Protein AF-A0A7S4IDK7-F1 (afdb_monomer_lite)

Secondary structure (DSSP, 8-state):
------HHHHHHHTTT-HHHHHHHHHHSPPPP--SSHHHHHHHHHHHHHHHHHTSTTTGGGTTTHHHH-----TT-GGG-----SS-EEEEEETTSTTHHHHHHHHHHHH-TTTEEEEEE-TT---S----S--------------TTEEEEEEESTTTT-TT-HHHHHHHHHHHHHHHHTT-EEEEEEE--GGGT---GGGHHHHS-HHHHHTTTTSSPPEEEPSTTSHHHHHHHHHHHTT-

pLDDT: mean 83.57, std 16.43, range [28.78, 98.06]

Foldseek 3Di:
DPDDDDLVRVLVVCVVPVVVSCCVNVVDDDQDQDPDVLVNQVSVQNVVLRVVCPDPVNVVCPVPSVPPDPDDDPPHLLPDPQEAPAAAEEEEEPLAPCQQVVLVVLCVLHDVVRYHYYYHYLVPPPPDDPDDDDDPDPDPPDPPAPQRYEYEHEDAQPRLDPVCVSSLVSRVSVVVVCVVVVHHYQAAAECPVVRRHDDPVVCVVRHDVVCVVVPVPVDPHQYAYDPPCRSVSSSVSSVVSPD

Organism: NCBI:txid72548

Radius of gyration: 21.84 Å; chains: 1; bounding box: 47×45×69 Å

Sequence (243 aa):
AKGGVSIADSMLECEKRPDVRDYIFTGLQAVTWMRIQEHQLESLRQVALGVLLATPRYASLQSQAMQSLDLRIPGEVRLQRLRLPRPVRLCCSSANPGAARVAEELCDRLGRENVTVTIEDAASIPRGDLGRRRSSVSFFFSQTNTLGHAFLLYLNSTTWDSADPDRCKALAGHVTRARDRGESLLMVHEADLTRGGCEFGIFFQLTPQSLIDGGIYEQLAVTWFEPPHRDISIARTAKKLGA

Structure (mmCIF, N/CA/C/O backbone):
data_AF-A0A7S4IDK7-F1
#
_entry.id   AF-A0A7S4IDK7-F1
#
loop_
_atom_site.group_PDB
_atom_site.id
_atom_site.type_symbol
_atom_site.label_atom_id
_atom_site.label_alt_id
_atom_site.label_comp_id
_atom_site.label_asym_id
_atom_site.label_entity_id
_atom_site.label_seq_id
_atom_site.pdbx_PDB_ins_code
_atom_site.Cartn_x
_atom_site.Cartn_y
_atom_site.Cartn_z
_atom_site.occupancy
_atom_site.B_iso_or_equiv
_atom_site.auth_seq_id
_atom_site.auth_comp_id
_atom_site.auth_asym_id
_atom_site.auth_atom_id
_atom_site.pdbx_PDB_model_num
ATOM 1 N N . ALA A 1 1 ? -23.753 8.697 -1.810 1.00 40.38 1 ALA A N 1
ATOM 2 C CA . ALA A 1 1 ? -23.384 9.499 -0.627 1.00 40.38 1 ALA A CA 1
ATOM 3 C C . ALA A 1 1 ? -21.864 9.529 -0.510 1.00 40.38 1 ALA A C 1
ATOM 5 O O . ALA A 1 1 ? -21.257 8.468 -0.401 1.00 40.38 1 ALA A O 1
ATOM 6 N N . LYS A 1 2 ? -21.235 10.707 -0.608 1.00 46.91 2 LYS A N 1
ATOM 7 C CA . LYS A 1 2 ? -19.812 10.863 -0.278 1.00 46.91 2 LYS A CA 1
ATOM 8 C C . LYS A 1 2 ? -19.711 10.752 1.244 1.00 46.91 2 LYS A C 1
ATOM 10 O O . LYS A 1 2 ? -19.972 11.719 1.938 1.00 46.91 2 LYS A O 1
ATOM 15 N N . GLY A 1 3 ? -19.504 9.545 1.765 1.00 49.62 3 GLY A N 1
ATOM 16 C CA . GLY A 1 3 ? -19.341 9.370 3.210 1.00 49.62 3 GLY A CA 1
ATOM 17 C C . GLY A 1 3 ? -17.989 9.917 3.677 1.00 49.62 3 GLY A C 1
ATOM 18 O O . GLY A 1 3 ? -17.091 10.130 2.856 1.00 49.62 3 GLY A O 1
ATOM 19 N N . GLY A 1 4 ? -17.802 9.992 4.986 1.00 68.06 4 GLY A N 1
ATOM 20 C CA . GLY A 1 4 ? -16.559 10.459 5.590 1.00 68.06 4 GLY A CA 1
ATOM 21 C C . GLY A 1 4 ? -16.557 11.976 5.724 1.00 68.06 4 GLY A C 1
ATOM 22 O O . GLY A 1 4 ? -16.734 12.698 4.749 1.00 68.06 4 GLY A O 1
ATOM 23 N N . VAL A 1 5 ? -16.376 12.421 6.957 1.00 79.06 5 VAL A N 1
ATOM 24 C CA . VAL A 1 5 ? -16.282 13.816 7.371 1.00 79.06 5 VAL A CA 1
ATOM 25 C C . VAL A 1 5 ? -14.916 13.969 8.040 1.00 79.06 5 VAL A C 1
ATOM 27 O O . VAL A 1 5 ? -14.418 13.010 8.641 1.00 79.06 5 VAL A O 1
ATOM 30 N N . SER A 1 6 ? -14.251 15.111 7.871 1.00 83.81 6 SER A N 1
ATOM 31 C CA . SER A 1 6 ? -12.977 15.324 8.561 1.00 83.81 6 SER A CA 1
ATOM 32 C C . SER A 1 6 ? -13.213 15.424 10.073 1.00 83.81 6 SER A C 1
ATOM 34 O O . SER A 1 6 ? -14.328 15.705 10.518 1.00 83.81 6 SER A O 1
ATOM 36 N N . ILE A 1 7 ? -12.176 15.209 10.889 1.00 83.94 7 ILE A N 1
ATOM 37 C CA . ILE A 1 7 ? -12.297 15.421 12.342 1.00 83.94 7 ILE A CA 1
ATOM 38 C C . ILE A 1 7 ? -12.701 16.873 12.618 1.00 83.94 7 ILE A C 1
ATOM 40 O O . ILE A 1 7 ? -13.598 17.107 13.421 1.00 83.94 7 ILE A O 1
ATOM 44 N N . ALA A 1 8 ? -12.102 17.832 11.904 1.00 85.19 8 ALA A N 1
ATOM 45 C CA . ALA A 1 8 ? -12.434 19.247 12.036 1.00 85.19 8 ALA A CA 1
ATOM 46 C C . ALA A 1 8 ? -13.918 19.512 11.741 1.00 85.19 8 ALA A C 1
ATOM 48 O O . ALA A 1 8 ? -14.599 20.116 12.563 1.00 85.19 8 ALA A O 1
ATOM 49 N N . ASP A 1 9 ? -14.439 18.987 10.632 1.00 87.50 9 ASP A N 1
ATOM 50 C CA . ASP A 1 9 ? -15.853 19.129 10.275 1.00 87.50 9 ASP A CA 1
ATOM 51 C C . ASP A 1 9 ? -16.772 18.421 11.290 1.00 87.50 9 ASP A C 1
ATOM 53 O O . ASP A 1 9 ? -17.806 18.963 11.672 1.00 87.50 9 ASP A O 1
ATOM 57 N N . SER A 1 10 ? -16.365 17.256 11.810 1.00 85.69 10 SER A N 1
ATOM 58 C CA . SER A 1 10 ? -17.112 16.531 12.857 1.00 85.69 10 SER A CA 1
ATOM 59 C C . SER A 1 10 ? -17.201 17.343 14.154 1.00 8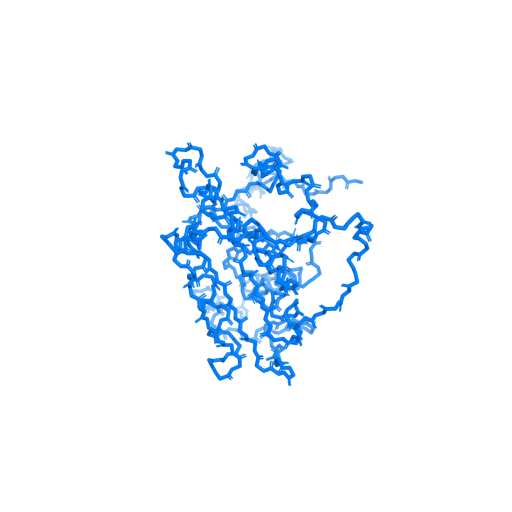5.69 10 SER A C 1
ATOM 61 O O . SER A 1 10 ? -18.214 17.324 14.851 1.00 85.69 10 SER A O 1
ATOM 63 N N . MET A 1 11 ? -16.139 18.082 14.485 1.00 86.50 11 MET A N 1
ATOM 64 C CA . MET A 1 11 ? -16.114 18.971 15.644 1.00 86.50 11 MET A CA 1
ATOM 65 C C . MET A 1 11 ? -17.044 20.181 15.466 1.00 86.50 11 MET A C 1
ATOM 67 O O . MET A 1 11 ? -17.573 20.672 16.468 1.00 86.50 11 MET A O 1
ATOM 71 N N . LEU A 1 12 ? -17.259 20.653 14.229 1.00 86.88 12 LEU A N 1
ATOM 72 C CA . LEU A 1 12 ? -18.203 21.740 13.928 1.00 86.88 12 LEU A CA 1
ATOM 73 C C . LEU A 1 12 ? -19.657 21.301 14.167 1.00 86.88 12 LEU A C 1
ATOM 75 O O . LEU A 1 12 ? -20.454 22.065 14.709 1.00 86.88 12 LEU A O 1
ATOM 79 N N . GLU A 1 13 ? -20.003 20.041 13.885 1.00 85.94 13 GLU A N 1
ATOM 80 C CA . GLU A 1 13 ? -21.344 19.504 14.187 1.00 85.94 13 GLU A CA 1
ATOM 81 C C . GLU A 1 13 ? -21.677 19.545 15.693 1.00 85.94 13 GLU A C 1
ATOM 83 O O . GLU A 1 13 ? -22.846 19.604 16.082 1.00 85.94 13 GLU A O 1
ATOM 88 N N . CYS A 1 14 ? -20.652 19.578 16.551 1.00 83.62 14 CYS A N 1
ATOM 89 C CA . CYS A 1 14 ? -20.780 19.638 18.007 1.00 83.62 14 CYS A CA 1
ATOM 90 C C . CYS A 1 14 ? -20.696 21.065 18.589 1.00 83.62 14 CYS A C 1
ATOM 92 O O . CYS A 1 14 ? -20.643 21.216 19.809 1.00 83.62 14 CYS A O 1
ATOM 94 N N . GLU A 1 15 ? -20.703 22.124 17.770 1.00 81.88 15 GLU A N 1
ATOM 95 C CA . GLU A 1 15 ? -20.525 23.524 18.216 1.00 81.88 15 GLU A CA 1
ATOM 96 C C . GLU A 1 15 ? -21.462 23.961 19.347 1.00 81.88 15 GLU A C 1
ATOM 98 O O . GLU A 1 15 ? -21.070 24.711 20.238 1.00 81.88 15 GLU A O 1
ATOM 103 N N . LYS A 1 16 ? -22.704 23.474 19.344 1.00 86.00 16 LYS A N 1
ATOM 104 C CA . LYS A 1 16 ? -23.720 23.856 20.337 1.00 86.00 16 LYS A CA 1
ATOM 105 C C . LYS A 1 16 ? -23.529 23.177 21.701 1.00 86.00 16 LYS A C 1
ATOM 107 O O . LYS A 1 16 ? -24.296 23.456 22.621 1.00 86.00 16 LYS A O 1
ATOM 112 N N . ARG A 1 17 ? -22.563 22.260 21.826 1.00 86.31 17 ARG A N 1
ATOM 113 C CA . ARG A 1 17 ? -22.289 21.442 23.019 1.00 86.31 17 ARG A CA 1
ATOM 114 C C . ARG A 1 17 ? -20.775 21.277 23.224 1.00 86.31 17 ARG A C 1
ATOM 116 O O . ARG A 1 17 ? -20.241 20.193 22.977 1.00 86.31 17 ARG A O 1
ATOM 123 N N . PRO A 1 18 ? -20.071 22.339 23.662 1.00 82.12 18 PRO A N 1
ATOM 124 C CA . PRO A 1 18 ? -18.619 22.301 23.851 1.00 82.12 18 PRO A CA 1
ATOM 125 C C . PRO A 1 18 ? -18.188 21.242 24.878 1.00 82.12 18 PRO A C 1
ATOM 127 O O . PRO A 1 18 ? -17.172 20.587 24.691 1.00 82.12 18 PRO A O 1
ATOM 130 N N . ASP A 1 19 ? -19.018 20.984 25.893 1.00 83.94 19 ASP A N 1
ATOM 131 C CA . ASP A 1 19 ? -18.825 19.924 26.888 1.00 83.94 19 ASP A CA 1
ATOM 132 C C . ASP A 1 19 ? -18.727 18.523 26.257 1.00 83.94 19 ASP A C 1
ATOM 134 O O . ASP A 1 19 ? -17.863 17.721 26.612 1.00 83.94 19 ASP A O 1
ATOM 138 N N . VAL A 1 20 ? -19.597 18.237 25.285 1.00 82.62 20 VAL A N 1
ATOM 139 C CA . VAL A 1 20 ? -19.625 16.956 24.565 1.00 82.62 20 VAL A CA 1
ATOM 140 C C . VAL A 1 20 ? -18.490 16.885 23.551 1.00 82.62 20 VAL A C 1
ATOM 142 O O . VAL A 1 20 ? -17.846 15.844 23.422 1.00 82.62 20 VAL A O 1
ATOM 145 N N . ARG A 1 21 ? -18.222 17.992 22.849 1.00 85.25 21 ARG A N 1
ATOM 146 C CA . ARG A 1 21 ? -17.122 18.098 21.887 1.00 85.25 21 ARG A CA 1
ATOM 147 C C . ARG A 1 21 ? -15.786 17.772 22.556 1.00 85.25 21 ARG A C 1
ATOM 149 O O . ARG A 1 21 ? -15.067 16.900 22.073 1.00 85.25 21 ARG A O 1
ATOM 156 N N . ASP A 1 22 ? -15.483 18.412 23.678 1.00 82.94 22 ASP A N 1
ATOM 157 C CA . ASP A 1 22 ? -14.208 18.215 24.368 1.00 82.94 22 ASP A CA 1
ATOM 158 C C . ASP A 1 22 ? -14.097 16.788 24.922 1.00 82.94 22 ASP A C 1
ATOM 160 O O . ASP A 1 22 ? -13.052 16.147 24.801 1.00 82.94 22 ASP A O 1
ATOM 164 N N . TYR A 1 23 ? -15.184 16.222 25.446 1.00 81.06 23 TYR A N 1
ATOM 165 C CA . TYR A 1 23 ? -15.179 14.828 25.887 1.00 81.06 23 TYR A CA 1
ATOM 166 C C . TYR A 1 23 ? -14.868 13.846 24.739 1.00 81.06 23 TYR A C 1
ATOM 168 O O . TYR A 1 23 ? -13.995 12.988 24.881 1.00 81.06 23 TYR A O 1
ATOM 176 N N . ILE A 1 24 ? -15.541 13.989 23.591 1.00 79.12 24 ILE A N 1
ATOM 177 C CA . ILE A 1 24 ? -15.411 13.069 22.448 1.00 79.12 24 ILE A CA 1
ATOM 178 C C . ILE A 1 24 ? -14.050 13.205 21.759 1.00 79.12 24 ILE A C 1
ATOM 180 O O . ILE A 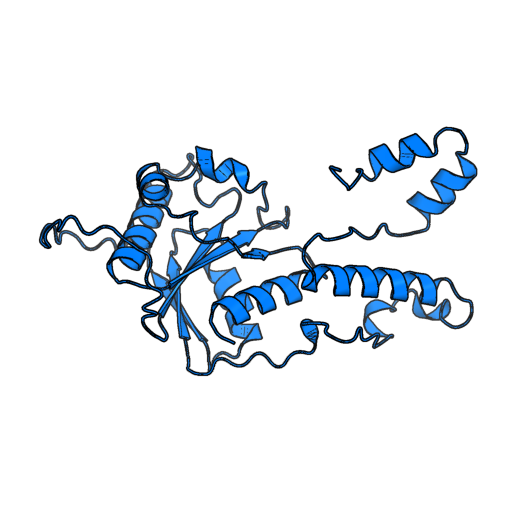1 24 ? -13.421 12.194 21.456 1.00 79.12 24 ILE A O 1
ATOM 184 N N . PHE A 1 25 ? -13.599 14.432 21.489 1.00 82.44 25 PHE A N 1
ATOM 185 C CA . PHE A 1 25 ? -12.453 14.675 20.604 1.00 82.44 25 PHE A CA 1
ATOM 186 C C . PHE A 1 25 ? -11.118 14.868 21.332 1.00 82.44 25 PHE A C 1
ATOM 188 O O . PHE A 1 25 ? -10.077 14.853 20.681 1.00 82.44 25 PHE A O 1
ATOM 195 N N . THR A 1 26 ? -11.124 15.025 22.659 1.00 76.38 26 THR A N 1
ATOM 196 C CA . THR A 1 26 ? -9.889 15.190 23.453 1.00 76.38 26 THR A CA 1
ATOM 197 C C . THR A 1 26 ? -9.570 13.958 24.296 1.00 76.38 26 THR A C 1
ATOM 199 O O . THR A 1 26 ? -8.401 13.674 24.544 1.00 76.38 26 THR A O 1
ATOM 202 N N . GLY A 1 27 ? -10.590 13.208 24.734 1.00 67.69 27 GLY A N 1
ATOM 203 C CA . GLY A 1 27 ? -10.416 12.018 25.575 1.00 67.69 27 GLY A CA 1
ATOM 204 C C . GLY A 1 27 ? -10.252 10.705 24.807 1.00 67.69 27 GLY A C 1
ATOM 205 O O . GLY A 1 27 ? -9.779 9.722 25.378 1.00 67.69 27 GLY A O 1
ATOM 206 N N . LEU A 1 28 ? -10.640 10.668 23.528 1.00 71.81 28 LEU A N 1
ATOM 207 C CA . LEU A 1 28 ? -10.644 9.460 22.706 1.00 71.81 28 LEU A CA 1
ATOM 208 C C . LEU A 1 28 ? -9.865 9.681 21.412 1.00 71.81 28 LEU A C 1
ATOM 210 O O . LEU A 1 28 ? -9.988 10.709 20.750 1.00 71.81 28 LEU A O 1
ATOM 214 N N . GLN A 1 29 ? -9.088 8.674 21.019 1.00 78.19 29 GLN A N 1
ATOM 215 C CA . GLN A 1 29 ? -8.439 8.666 19.716 1.00 78.19 29 GLN A CA 1
ATOM 216 C C . GLN A 1 29 ? -9.475 8.325 18.639 1.00 78.19 29 GLN A C 1
ATOM 218 O O . GLN A 1 29 ? -10.075 7.247 18.658 1.00 78.19 29 GLN A O 1
ATOM 223 N N . ALA A 1 30 ? -9.680 9.238 17.689 1.00 83.31 30 ALA A N 1
ATOM 224 C CA . ALA A 1 30 ? -10.544 8.988 16.544 1.00 83.31 30 ALA A CA 1
ATOM 225 C C . ALA A 1 30 ? -9.976 7.848 15.682 1.00 83.31 30 ALA A C 1
ATOM 227 O O . ALA A 1 30 ? -8.794 7.844 15.335 1.00 83.31 30 ALA A O 1
ATOM 228 N N . VAL A 1 31 ? -10.829 6.890 15.314 1.00 87.25 31 VAL A N 1
ATOM 229 C CA . VAL A 1 31 ? -10.462 5.783 14.424 1.00 87.25 31 VAL A CA 1
ATOM 230 C C . VAL A 1 31 ? -10.937 6.100 13.014 1.00 87.25 31 VAL A C 1
ATOM 232 O O . VAL A 1 31 ? -12.135 6.247 12.766 1.00 87.25 31 VAL A O 1
ATOM 235 N N . THR A 1 32 ? -10.008 6.156 12.064 1.00 86.56 32 THR A N 1
ATOM 236 C CA . THR A 1 32 ? -10.347 6.340 10.651 1.00 86.56 32 THR A CA 1
ATOM 237 C C . THR A 1 32 ? -11.053 5.099 10.106 1.00 86.56 32 THR A C 1
ATOM 239 O O . THR A 1 32 ? -10.525 3.983 10.147 1.00 86.56 32 THR A O 1
ATOM 242 N N . TRP A 1 33 ? -12.257 5.287 9.557 1.00 88.75 33 TRP A N 1
ATOM 243 C CA . TRP A 1 33 ? -12.993 4.213 8.896 1.00 88.75 33 TRP A CA 1
ATOM 244 C C . TRP A 1 33 ? -12.503 4.012 7.460 1.00 88.75 33 TRP A C 1
ATOM 246 O O . TRP A 1 33 ? -12.795 4.804 6.560 1.00 88.75 33 TRP A O 1
ATOM 256 N N . MET A 1 34 ? -11.777 2.920 7.233 1.00 87.38 34 MET A N 1
ATOM 257 C CA . MET A 1 34 ? -11.231 2.593 5.918 1.00 87.38 34 MET A CA 1
ATOM 258 C C . MET A 1 34 ? -12.329 2.075 4.975 1.00 87.38 34 MET A C 1
ATOM 260 O O . MET A 1 34 ? -13.335 1.515 5.401 1.00 87.38 34 MET A O 1
ATOM 264 N N . ARG A 1 35 ? -12.173 2.242 3.657 1.00 86.31 35 ARG A N 1
ATOM 265 C CA . ARG A 1 35 ? -13.165 1.785 2.650 1.00 86.31 35 ARG A CA 1
ATOM 266 C C . ARG A 1 35 ? -12.794 0.500 1.929 1.00 86.31 35 ARG A C 1
ATOM 268 O O . ARG A 1 35 ? -13.283 0.215 0.843 1.00 86.31 35 ARG A O 1
ATOM 275 N N . ILE A 1 36 ? -11.903 -0.260 2.538 1.00 89.00 36 ILE A N 1
ATOM 276 C CA . ILE A 1 36 ? -11.400 -1.515 2.009 1.00 89.00 36 ILE A CA 1
ATOM 277 C C . ILE A 1 36 ? -11.650 -2.543 3.100 1.00 89.00 36 ILE A C 1
ATOM 279 O O . ILE A 1 36 ? -11.214 -2.327 4.231 1.00 89.00 36 ILE A O 1
ATOM 283 N N . GLN A 1 37 ? -12.370 -3.617 2.774 1.00 90.06 37 GLN A N 1
ATOM 284 C CA . GLN A 1 37 ? -12.889 -4.585 3.744 1.00 90.06 37 GLN A CA 1
ATOM 285 C C . GLN A 1 37 ? -11.812 -5.070 4.723 1.00 90.06 37 GLN A C 1
ATOM 287 O O . GLN A 1 37 ? -12.022 -5.069 5.931 1.00 90.06 37 GLN A O 1
ATOM 292 N N . GLU A 1 38 ? -10.627 -5.422 4.231 1.00 91.25 38 GLU A N 1
ATOM 293 C CA . GLU A 1 38 ? -9.547 -5.929 5.079 1.00 91.25 38 GLU A CA 1
ATOM 294 C C . GLU A 1 38 ? -9.016 -4.871 6.051 1.00 91.25 38 GLU A C 1
ATOM 296 O O . GLU A 1 38 ? -8.649 -5.196 7.177 1.00 91.25 38 GLU A O 1
ATOM 301 N N . HIS A 1 39 ? -9.016 -3.600 5.646 1.00 92.44 39 HIS A N 1
ATOM 302 C CA . HIS A 1 39 ? -8.646 -2.492 6.524 1.00 92.44 39 HIS A CA 1
ATOM 303 C C . HIS A 1 39 ? -9.775 -2.130 7.497 1.00 92.44 39 HIS A C 1
ATOM 305 O O . HIS A 1 39 ? -9.486 -1.738 8.623 1.00 92.44 39 HIS A O 1
ATOM 311 N N . GLN A 1 40 ? -11.042 -2.309 7.104 1.00 92.56 40 GLN A N 1
ATOM 312 C CA . GLN A 1 40 ? -12.198 -2.107 7.985 1.00 92.56 40 GLN A CA 1
ATOM 313 C C . GLN A 1 40 ? -12.161 -3.030 9.196 1.00 92.56 40 GLN A C 1
ATOM 315 O O . GLN A 1 40 ? -12.528 -2.599 10.282 1.00 92.56 40 GLN A O 1
ATOM 320 N N . LEU A 1 41 ? -11.683 -4.267 9.041 1.00 92.38 41 LEU A N 1
ATOM 321 C CA . LEU A 1 41 ? -11.532 -5.188 10.171 1.00 92.38 41 LEU A CA 1
ATOM 322 C C . LEU A 1 41 ? -10.552 -4.652 11.223 1.00 92.38 41 LEU A C 1
ATOM 324 O O . LEU A 1 41 ? -10.806 -4.786 12.415 1.00 92.38 41 LEU A O 1
ATOM 328 N N . GLU A 1 42 ? -9.477 -3.980 10.810 1.00 91.19 42 GLU A N 1
ATOM 329 C CA . GLU A 1 42 ? -8.547 -3.337 11.747 1.00 91.19 42 GLU A CA 1
ATOM 330 C C . GLU A 1 42 ? -9.121 -2.047 12.340 1.00 91.19 42 GLU A C 1
ATOM 332 O O . GLU A 1 42 ? -8.896 -1.780 13.518 1.00 91.19 42 GLU A O 1
ATOM 337 N N . SER A 1 43 ? -9.919 -1.281 11.588 1.00 91.19 43 SER A N 1
ATOM 338 C CA . SER A 1 43 ? -10.691 -0.169 12.164 1.00 91.19 43 SER A CA 1
ATOM 339 C C . SER A 1 43 ? -11.678 -0.685 13.225 1.00 91.19 43 SER A C 1
ATOM 341 O O . SER A 1 43 ? -11.748 -0.140 14.322 1.00 91.19 43 SER A O 1
ATOM 343 N N . LEU A 1 44 ? -12.391 -1.784 12.954 1.00 91.69 44 LEU A N 1
ATOM 344 C CA . LEU A 1 44 ? -13.295 -2.434 13.912 1.00 91.69 44 LEU A CA 1
ATOM 345 C C . LEU A 1 44 ? -12.549 -2.958 15.140 1.00 91.69 44 LEU A C 1
ATOM 347 O O . LEU A 1 44 ? -13.034 -2.796 16.258 1.00 91.69 44 LEU A O 1
ATOM 351 N N . ARG A 1 45 ? -11.359 -3.541 14.953 1.00 90.12 45 ARG A N 1
ATOM 352 C CA . ARG A 1 45 ? -10.495 -3.980 16.054 1.00 90.12 45 ARG A CA 1
ATOM 353 C C . ARG A 1 45 ? -10.113 -2.809 16.957 1.00 90.12 45 ARG A C 1
ATOM 355 O O . ARG A 1 45 ? -10.209 -2.935 18.173 1.00 90.12 45 ARG A O 1
ATOM 362 N N . GLN A 1 46 ? -9.723 -1.672 16.379 1.00 88.88 46 GLN A N 1
ATOM 363 C CA . GLN A 1 46 ? -9.397 -0.456 17.133 1.00 88.88 46 GLN A CA 1
ATOM 364 C C . GLN A 1 46 ? -10.609 0.079 17.906 1.00 88.88 46 GLN A C 1
ATOM 366 O O . GLN A 1 46 ? -10.482 0.390 19.087 1.00 88.88 46 GLN A O 1
ATOM 371 N N . VAL A 1 47 ? -11.792 0.116 17.282 1.00 89.69 47 VAL A N 1
ATOM 372 C CA . VAL A 1 47 ? -13.041 0.528 17.950 1.00 89.69 47 VAL A CA 1
ATOM 373 C C . VAL A 1 47 ? -13.372 -0.405 19.117 1.00 89.69 47 VAL A C 1
ATOM 375 O O . VAL A 1 47 ? -13.604 0.061 20.229 1.00 89.69 47 VAL A O 1
ATOM 378 N N . ALA A 1 48 ? -13.353 -1.720 18.895 1.00 90.81 48 ALA A N 1
ATOM 379 C CA . ALA A 1 48 ? -13.635 -2.707 19.933 1.00 90.81 48 ALA A CA 1
ATOM 380 C C . ALA A 1 48 ? -12.621 -2.634 21.085 1.00 90.81 48 ALA A C 1
ATOM 382 O O . ALA A 1 48 ? -13.012 -2.694 22.250 1.00 90.81 48 ALA A O 1
ATOM 383 N N . LEU A 1 49 ? -11.335 -2.441 20.776 1.00 89.06 49 LEU A N 1
ATOM 384 C CA . LEU A 1 49 ? -10.300 -2.217 21.782 1.00 89.06 49 LEU A CA 1
ATOM 385 C C . LEU A 1 49 ? -10.588 -0.950 22.598 1.00 89.06 49 LEU A C 1
ATOM 387 O O . LEU A 1 49 ? -10.568 -1.012 23.823 1.00 89.06 49 LEU A O 1
ATOM 391 N N . GLY A 1 50 ? -10.921 0.166 21.945 1.00 86.69 50 GLY A N 1
ATOM 392 C CA . GLY A 1 50 ? -11.286 1.414 22.620 1.00 86.69 50 GLY A CA 1
ATOM 393 C C . GLY A 1 50 ? -12.475 1.250 23.570 1.00 86.69 50 GLY A C 1
ATOM 394 O O . GLY A 1 50 ? -12.410 1.688 24.717 1.00 86.69 50 GLY A O 1
ATOM 395 N N . VAL A 1 51 ? -13.525 0.540 23.137 1.00 89.12 51 VAL A N 1
ATOM 396 C CA . VAL A 1 51 ? -14.692 0.229 23.981 1.00 89.12 51 VAL A CA 1
ATOM 397 C C . VAL A 1 51 ? -14.291 -0.609 25.191 1.00 89.12 51 VAL A C 1
ATOM 399 O O . VAL A 1 51 ? -14.701 -0.293 26.304 1.00 89.12 51 VAL A O 1
ATOM 402 N N . LEU A 1 52 ? -13.478 -1.655 25.004 1.00 89.06 52 LEU A N 1
ATOM 403 C CA . LEU A 1 52 ? -13.030 -2.505 26.109 1.00 89.06 52 LEU A CA 1
ATOM 404 C C . LEU A 1 52 ? -12.244 -1.700 27.144 1.00 89.06 52 LEU A C 1
ATOM 406 O O . LEU A 1 52 ? -12.543 -1.806 28.333 1.00 89.06 52 LEU A O 1
ATOM 410 N N . LEU A 1 53 ? -11.299 -0.865 26.705 1.00 86.81 53 LEU A N 1
ATOM 411 C CA . LEU A 1 53 ? -10.472 -0.037 27.589 1.00 86.81 53 LEU A CA 1
ATOM 412 C C . LEU A 1 53 ? -11.268 1.025 28.346 1.00 86.81 53 LEU A C 1
ATOM 414 O O . LEU A 1 53 ? -10.894 1.375 29.459 1.00 86.81 53 LEU A O 1
ATOM 418 N N . ALA A 1 54 ? -12.389 1.485 27.790 1.00 85.12 54 ALA A N 1
ATOM 419 C CA . ALA A 1 54 ? -13.306 2.375 28.493 1.00 85.12 54 ALA A CA 1
ATOM 420 C C . ALA A 1 54 ? -14.093 1.669 29.619 1.00 85.12 54 ALA A C 1
ATOM 422 O O . ALA A 1 54 ? -14.736 2.337 30.429 1.00 85.12 54 ALA A O 1
ATOM 423 N N . THR A 1 55 ? -14.067 0.331 29.701 1.00 88.12 55 THR A N 1
ATOM 424 C CA . THR A 1 55 ? -14.738 -0.406 30.782 1.00 88.12 55 THR A CA 1
ATOM 425 C C . THR A 1 55 ? -13.834 -0.581 32.012 1.00 88.12 55 THR A C 1
ATOM 427 O O . THR A 1 55 ? -12.632 -0.828 31.865 1.00 88.12 55 THR A O 1
ATOM 430 N N . PRO A 1 56 ? -14.391 -0.581 33.243 1.00 90.19 56 PRO A N 1
ATOM 431 C CA . PRO A 1 56 ? -13.602 -0.723 34.473 1.00 90.19 56 PRO A CA 1
ATOM 432 C C . PRO A 1 56 ? -12.717 -1.975 34.521 1.00 90.19 56 PRO A C 1
ATOM 434 O O . PRO A 1 56 ? -11.664 -1.969 35.151 1.00 90.19 56 PRO A O 1
ATOM 437 N N . ARG A 1 57 ? -13.128 -3.052 33.837 1.00 89.31 57 ARG A N 1
ATOM 438 C CA . ARG A 1 57 ? -12.402 -4.328 33.811 1.00 89.31 57 ARG A CA 1
ATOM 439 C C . ARG A 1 57 ? -11.057 -4.241 33.086 1.00 89.31 57 ARG A C 1
ATOM 441 O O . ARG A 1 57 ? -10.151 -4.989 33.439 1.00 89.31 57 ARG A O 1
ATOM 448 N N . TYR A 1 58 ? -10.934 -3.374 32.082 1.00 86.50 58 TYR A N 1
ATOM 449 C CA . TYR A 1 58 ? -9.733 -3.274 31.244 1.00 86.50 58 TYR A CA 1
ATOM 450 C C . TYR A 1 58 ? -9.063 -1.895 31.306 1.00 86.50 58 TYR A C 1
ATOM 452 O O . TYR A 1 58 ? -8.030 -1.706 30.671 1.00 86.50 58 TYR A O 1
ATOM 460 N N . ALA A 1 59 ? -9.591 -0.956 32.098 1.00 84.00 59 ALA A N 1
ATOM 461 C CA . ALA A 1 59 ? -9.036 0.391 32.254 1.00 84.00 59 ALA A CA 1
ATOM 462 C C . ALA A 1 59 ? -7.552 0.392 32.675 1.00 84.00 59 ALA A C 1
ATOM 464 O O . ALA A 1 59 ? -6.768 1.217 32.213 1.00 84.00 59 ALA A O 1
ATOM 465 N N . SER A 1 60 ? -7.125 -0.581 33.490 1.00 84.81 60 SER A N 1
ATOM 466 C CA . SER A 1 60 ? -5.720 -0.722 33.903 1.00 84.81 60 SER A CA 1
ATOM 467 C C . SER A 1 60 ? -4.765 -1.081 32.759 1.00 84.81 60 SER A C 1
ATOM 469 O O . SER A 1 60 ? -3.557 -0.912 32.899 1.00 84.81 60 SER A O 1
ATOM 471 N N . LEU A 1 61 ? -5.280 -1.562 31.623 1.00 83.56 61 LEU A N 1
ATOM 472 C CA . LEU A 1 61 ? -4.475 -1.955 30.468 1.00 83.56 61 LEU A CA 1
ATOM 473 C C . LEU A 1 61 ? -4.236 -0.808 29.487 1.00 83.56 61 LEU A C 1
ATOM 475 O O . LEU A 1 61 ? -3.502 -1.004 28.524 1.00 83.56 61 LEU A O 1
ATOM 479 N N . GLN A 1 62 ? -4.815 0.376 29.701 1.00 76.06 62 GLN A N 1
ATOM 480 C CA . GLN A 1 62 ? -4.825 1.461 28.716 1.00 76.06 62 GLN A CA 1
ATOM 481 C C . GLN A 1 62 ? -3.422 1.879 28.247 1.00 76.06 62 GLN A C 1
ATOM 483 O O . GLN A 1 62 ? -3.223 2.115 27.058 1.00 76.06 62 GLN A O 1
ATOM 488 N N . SER A 1 63 ? -2.423 1.860 29.135 1.00 70.12 63 SER A N 1
ATOM 489 C CA . SER A 1 63 ? -1.028 2.195 28.807 1.00 70.12 63 SER A CA 1
ATOM 490 C C . SER A 1 63 ? -0.302 1.148 27.946 1.00 70.12 63 SER A C 1
ATOM 492 O O . SER A 1 63 ? 0.744 1.456 27.385 1.00 70.12 63 SER A O 1
ATOM 494 N N . GLN A 1 64 ? -0.813 -0.086 27.844 1.00 67.31 64 GLN A N 1
ATOM 495 C CA . GLN A 1 64 ? -0.168 -1.206 27.130 1.00 67.31 64 GLN A CA 1
ATOM 496 C C . GLN A 1 64 ? -1.139 -1.977 26.219 1.00 67.31 64 GLN A C 1
ATOM 498 O O . GLN A 1 64 ? -0.804 -3.039 25.701 1.00 67.31 64 GLN A O 1
ATOM 503 N N . ALA A 1 65 ? -2.346 -1.455 26.005 1.00 64.31 65 ALA A N 1
ATOM 504 C CA . ALA A 1 65 ? -3.496 -2.200 25.502 1.00 64.31 65 ALA A CA 1
ATOM 505 C C . ALA A 1 65 ? -3.287 -2.885 24.148 1.00 64.31 65 ALA A C 1
ATOM 507 O O . ALA A 1 65 ? -3.726 -4.015 23.950 1.00 64.31 65 ALA A O 1
ATOM 508 N N . MET A 1 66 ? -2.597 -2.217 23.216 1.00 60.00 66 MET A N 1
ATOM 509 C CA . MET A 1 66 ? -2.301 -2.786 21.895 1.00 60.00 66 MET A CA 1
ATOM 510 C C . MET A 1 66 ? -1.359 -3.996 21.951 1.00 60.00 66 MET A C 1
ATOM 512 O O . MET A 1 66 ? -1.313 -4.757 20.988 1.00 60.00 66 MET A O 1
ATOM 516 N N . GLN A 1 67 ? -0.615 -4.159 23.045 1.00 63.91 67 GLN A N 1
ATOM 517 C CA . GLN A 1 67 ? 0.339 -5.248 23.265 1.00 63.91 67 GLN A CA 1
ATOM 518 C C . GLN A 1 67 ? -0.191 -6.273 24.278 1.00 63.91 67 GLN A C 1
ATOM 520 O O . GLN A 1 67 ? 0.159 -7.446 24.195 1.00 63.91 67 GLN A O 1
ATOM 525 N N . SER A 1 68 ? -1.033 -5.845 25.224 1.00 63.19 68 SER A N 1
ATOM 526 C CA . SER A 1 68 ? -1.520 -6.678 26.328 1.00 63.19 68 SER A CA 1
ATOM 527 C C . SER A 1 68 ? -2.816 -7.428 26.020 1.00 63.19 68 SER A C 1
ATOM 529 O O . SER A 1 68 ? -3.074 -8.457 26.645 1.00 63.19 68 SER A O 1
ATOM 531 N N . LEU A 1 69 ? -3.625 -6.959 25.061 1.00 80.25 69 LEU A N 1
ATOM 532 C CA . LEU A 1 69 ? -4.880 -7.608 24.682 1.00 80.25 69 LEU A CA 1
ATOM 533 C C . LEU A 1 69 ? -4.783 -8.246 23.285 1.00 80.25 69 LEU A C 1
ATOM 535 O O . LEU A 1 69 ? -4.781 -7.550 22.269 1.00 80.25 69 LEU A O 1
ATOM 539 N N . ASP A 1 70 ? -4.768 -9.582 23.231 1.00 80.44 70 ASP A N 1
ATOM 540 C CA . ASP A 1 70 ? -4.854 -10.373 21.988 1.00 80.44 70 ASP A CA 1
ATOM 541 C C . ASP A 1 70 ? -6.298 -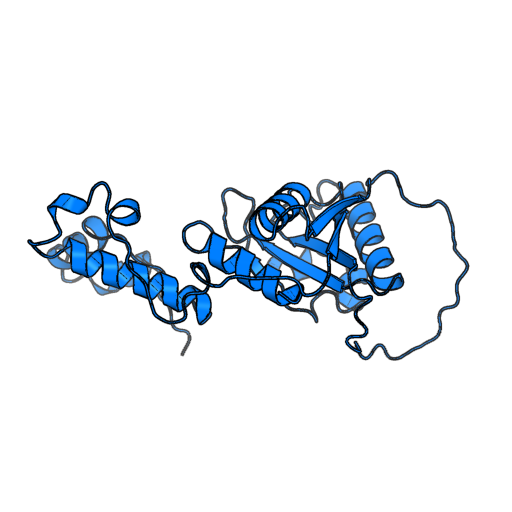10.374 21.4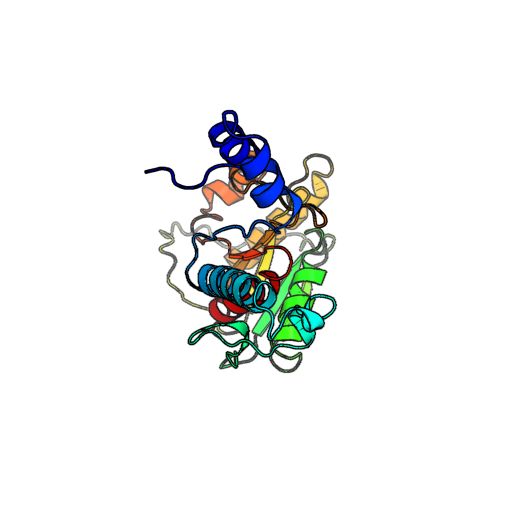49 1.00 80.44 70 ASP A C 1
ATOM 543 O O . ASP A 1 70 ? -7.018 -11.373 21.494 1.00 80.44 70 ASP A O 1
ATOM 547 N N . LEU A 1 71 ? -6.761 -9.201 21.009 1.00 86.00 71 LEU A N 1
ATOM 548 C CA . LEU A 1 71 ? -8.073 -9.034 20.393 1.00 86.00 71 LEU A CA 1
ATOM 549 C C . LEU A 1 71 ? -8.019 -9.477 18.932 1.00 86.00 71 LEU A C 1
ATOM 551 O O . LEU A 1 71 ? -7.340 -8.849 18.120 1.00 86.00 71 LEU A O 1
ATOM 555 N N . ARG A 1 72 ? -8.797 -10.511 18.607 1.00 85.75 72 ARG A N 1
ATOM 556 C CA . ARG A 1 72 ? -8.871 -11.092 17.264 1.00 85.75 72 ARG A CA 1
ATOM 557 C C . ARG A 1 72 ? -10.220 -10.821 16.634 1.00 85.75 72 ARG A C 1
ATOM 559 O O . ARG A 1 72 ? -11.254 -11.142 17.222 1.00 85.75 72 ARG A O 1
ATOM 566 N N . ILE A 1 73 ? -10.206 -10.293 15.418 1.00 86.31 73 ILE A N 1
ATOM 567 C CA . ILE A 1 73 ? -11.409 -10.159 14.602 1.00 86.31 73 ILE A CA 1
ATOM 568 C C . ILE A 1 73 ? -11.436 -11.306 13.584 1.00 86.31 73 ILE A C 1
ATOM 570 O O . ILE A 1 73 ? -10.492 -11.456 12.803 1.00 86.31 73 ILE A O 1
ATOM 574 N N . PRO A 1 74 ? -12.494 -12.139 13.554 1.00 85.62 74 PRO A N 1
ATOM 575 C CA . PRO A 1 74 ? -12.625 -13.183 12.545 1.00 85.62 74 PRO A CA 1
ATOM 576 C C . PRO A 1 74 ? -12.446 -12.632 11.125 1.00 85.62 74 PRO A C 1
ATOM 578 O O . PRO A 1 74 ? -13.083 -11.655 10.736 1.00 85.62 74 PRO A O 1
ATOM 581 N N . GLY A 1 75 ? -11.567 -13.271 10.351 1.00 82.25 75 GLY A N 1
ATOM 582 C CA . GLY A 1 75 ? -11.252 -12.866 8.979 1.00 82.25 75 GLY A CA 1
ATOM 583 C C . GLY A 1 75 ? -10.125 -11.837 8.842 1.00 82.25 75 GLY A C 1
ATOM 584 O O . GLY A 1 75 ? -9.765 -11.507 7.711 1.00 82.25 75 GLY A O 1
ATOM 585 N N . GLU A 1 76 ? -9.528 -11.356 9.939 1.00 84.75 76 GLU A N 1
ATOM 586 C CA . GLU A 1 76 ? -8.417 -10.405 9.862 1.00 84.75 76 GLU A CA 1
ATOM 587 C C . GLU A 1 76 ? -7.202 -10.987 9.125 1.00 84.75 76 GLU A C 1
ATOM 589 O O . GLU A 1 76 ? -6.775 -12.125 9.335 1.00 84.75 76 GLU A O 1
ATOM 594 N N . VAL A 1 77 ? -6.622 -10.183 8.233 1.00 82.38 77 VAL A N 1
ATOM 595 C CA . VAL A 1 77 ? -5.535 -10.642 7.358 1.00 82.38 77 VAL A CA 1
ATOM 596 C C . VAL A 1 77 ? -4.217 -10.805 8.119 1.00 82.38 77 VAL A C 1
ATOM 598 O O . VAL A 1 77 ? -3.369 -11.599 7.719 1.00 82.38 77 VAL A O 1
ATOM 601 N N . ARG A 1 78 ? -4.049 -10.112 9.251 1.00 74.62 78 ARG A N 1
ATOM 602 C CA . ARG A 1 78 ? -2.831 -10.177 10.076 1.00 74.62 78 ARG A CA 1
ATOM 603 C C . ARG A 1 78 ? -2.500 -11.602 10.529 1.00 74.62 78 ARG A C 1
ATOM 605 O O . ARG A 1 78 ? -1.330 -11.973 10.519 1.00 74.62 78 ARG A O 1
ATOM 612 N N . LEU A 1 79 ? -3.518 -12.410 10.838 1.00 74.31 79 LEU A N 1
ATOM 613 C CA . LEU A 1 79 ? -3.359 -13.806 11.263 1.00 74.31 79 LEU A CA 1
ATOM 614 C C . LEU A 1 79 ? -3.280 -14.806 10.100 1.00 74.31 79 LEU A C 1
ATOM 616 O O . LEU A 1 79 ? -3.031 -15.993 10.325 1.00 74.31 79 LEU A O 1
ATOM 620 N N . GLN A 1 80 ? -3.487 -14.364 8.856 1.00 81.56 80 GLN A N 1
ATOM 621 C CA . GLN A 1 80 ? -3.414 -15.253 7.701 1.00 81.56 80 GLN A CA 1
ATOM 622 C C . GLN A 1 80 ? -1.960 -15.664 7.443 1.00 81.56 80 GLN A C 1
ATOM 624 O O . GLN A 1 80 ? -1.041 -14.840 7.380 1.00 81.56 80 GLN A O 1
ATOM 629 N N . ARG A 1 81 ? -1.753 -16.973 7.267 1.00 81.38 81 ARG A N 1
ATOM 630 C CA . ARG A 1 81 ? -0.486 -17.525 6.781 1.00 81.38 81 ARG A CA 1
ATOM 631 C C . ARG A 1 81 ? -0.435 -17.359 5.268 1.00 81.38 81 ARG A C 1
ATOM 633 O O . ARG A 1 81 ? -0.929 -18.212 4.542 1.00 81.38 81 ARG A O 1
ATOM 640 N N . LEU A 1 82 ? 0.144 -16.251 4.825 1.00 85.06 82 LEU A N 1
ATOM 641 C CA . LEU A 1 82 ? 0.391 -15.966 3.413 1.00 85.06 82 LEU A CA 1
ATOM 642 C C . LEU A 1 82 ? 1.554 -16.833 2.939 1.00 85.06 82 LEU A C 1
ATOM 644 O O . LEU A 1 82 ? 2.611 -16.835 3.577 1.00 85.06 82 LEU A O 1
ATOM 648 N N . ARG A 1 83 ? 1.355 -17.595 1.865 1.00 85.31 83 ARG A N 1
ATOM 649 C CA . ARG A 1 83 ? 2.388 -18.477 1.318 1.00 85.31 83 ARG A CA 1
ATOM 650 C C . ARG A 1 83 ? 2.356 -18.414 -0.189 1.00 85.31 83 ARG A C 1
ATOM 652 O O . ARG A 1 83 ? 1.371 -18.796 -0.808 1.00 85.31 83 ARG A O 1
ATOM 659 N N . LEU A 1 84 ? 3.476 -18.009 -0.769 1.00 86.00 84 LEU A N 1
ATOM 660 C CA . LEU A 1 84 ? 3.631 -18.075 -2.209 1.00 86.00 84 LEU A CA 1
ATOM 661 C C . LEU A 1 84 ? 3.720 -19.549 -2.642 1.00 86.00 84 LEU A C 1
ATOM 663 O O . LEU A 1 84 ? 4.494 -20.311 -2.059 1.00 86.00 84 LEU A O 1
ATOM 667 N N . PRO A 1 85 ? 2.968 -19.973 -3.672 1.00 85.38 85 PRO A N 1
ATOM 668 C CA . PRO A 1 85 ? 3.026 -21.344 -4.174 1.00 85.38 85 PRO A CA 1
ATOM 669 C C . PRO A 1 85 ? 4.377 -21.666 -4.827 1.00 85.38 85 PRO A C 1
ATOM 671 O O . PRO A 1 85 ? 4.732 -22.835 -4.969 1.00 85.38 85 PRO A O 1
ATOM 674 N N . ARG A 1 86 ? 5.116 -20.637 -5.258 1.00 86.69 86 ARG A N 1
ATOM 675 C CA . ARG A 1 86 ? 6.470 -20.712 -5.815 1.00 86.69 86 ARG A CA 1
ATOM 676 C C . ARG A 1 86 ? 7.263 -19.469 -5.406 1.00 86.69 86 ARG A C 1
ATOM 678 O O . ARG A 1 86 ? 6.645 -18.414 -5.269 1.00 86.69 86 ARG A O 1
ATOM 685 N N . PRO A 1 87 ? 8.597 -19.555 -5.273 1.00 89.06 87 PRO A N 1
ATOM 686 C CA . PRO A 1 87 ? 9.419 -18.379 -5.032 1.00 89.06 87 PRO A CA 1
ATOM 687 C C . PRO A 1 87 ? 9.254 -17.311 -6.123 1.00 89.06 87 PRO A C 1
ATOM 689 O O . PRO A 1 87 ? 9.107 -17.638 -7.304 1.00 89.06 87 PRO A O 1
ATOM 692 N N . VAL A 1 88 ? 9.296 -16.039 -5.728 1.00 90.94 88 VAL A N 1
ATOM 693 C CA . VAL A 1 88 ? 9.166 -14.875 -6.614 1.00 90.94 88 VAL A CA 1
ATOM 694 C C . VAL A 1 88 ? 10.446 -14.043 -6.568 1.00 90.94 88 VAL A C 1
ATOM 696 O O . VAL A 1 88 ? 10.935 -13.667 -5.505 1.00 90.94 88 VAL A O 1
ATOM 699 N N . ARG A 1 89 ? 10.978 -13.700 -7.737 1.00 92.12 89 ARG A N 1
ATOM 700 C CA . ARG A 1 89 ? 11.984 -12.661 -7.920 1.00 92.12 89 ARG A CA 1
ATOM 701 C C . ARG A 1 89 ? 11.284 -11.312 -8.041 1.00 92.12 89 ARG A C 1
ATOM 703 O O . ARG A 1 89 ? 10.546 -11.074 -8.997 1.00 92.12 89 ARG A O 1
ATOM 710 N N . LEU A 1 90 ? 11.537 -10.441 -7.075 1.00 93.81 90 LEU A N 1
ATOM 711 C CA . LEU A 1 90 ? 11.027 -9.081 -7.036 1.00 93.81 90 LEU A CA 1
ATOM 712 C C . LEU A 1 90 ? 12.139 -8.120 -7.455 1.00 93.81 90 LEU A C 1
ATOM 714 O O . LEU A 1 90 ? 13.110 -7.936 -6.723 1.00 93.81 90 LEU A O 1
ATOM 718 N N . CYS A 1 91 ? 12.018 -7.506 -8.627 1.00 94.69 91 CYS A N 1
ATOM 719 C CA . CYS A 1 91 ? 12.946 -6.475 -9.072 1.00 94.69 91 CYS A CA 1
ATOM 720 C C . CYS A 1 91 ? 12.415 -5.075 -8.750 1.00 94.69 91 CYS A C 1
ATOM 722 O O . CYS A 1 91 ? 11.219 -4.820 -8.825 1.00 94.69 91 CYS A O 1
ATOM 724 N N . CYS A 1 92 ? 13.291 -4.149 -8.380 1.00 95.94 92 CYS A N 1
ATOM 725 C CA . CYS A 1 92 ? 12.964 -2.729 -8.260 1.00 95.94 92 CYS A CA 1
ATOM 726 C C . CYS A 1 92 ? 14.098 -1.886 -8.848 1.00 95.94 92 CYS A C 1
ATOM 728 O O . CYS A 1 92 ? 15.194 -2.384 -9.076 1.00 95.94 92 CYS A O 1
ATOM 730 N N . SER A 1 93 ? 13.845 -0.615 -9.145 1.00 96.31 93 SER A N 1
ATOM 731 C CA . SER A 1 93 ? 14.863 0.284 -9.702 1.00 96.31 93 SER A CA 1
ATOM 732 C C . SER A 1 93 ? 15.549 1.090 -8.599 1.00 96.31 93 SER A C 1
ATOM 734 O O . SER A 1 93 ? 14.862 1.612 -7.720 1.00 96.31 93 SER A O 1
ATOM 736 N N . SER A 1 94 ? 16.872 1.275 -8.677 1.00 95.56 94 SER A N 1
ATOM 737 C CA . SER A 1 94 ? 17.582 2.236 -7.816 1.00 95.56 94 SER A CA 1
ATOM 738 C C . SER A 1 94 ? 17.169 3.686 -8.098 1.00 95.56 94 SER A C 1
ATOM 740 O O . SER A 1 94 ? 17.286 4.537 -7.221 1.00 95.56 94 SER A O 1
ATOM 742 N N . ALA A 1 95 ? 16.598 3.955 -9.280 1.00 95.94 95 ALA A N 1
ATOM 743 C CA . ALA A 1 95 ? 15.992 5.236 -9.637 1.00 95.94 95 ALA A CA 1
ATOM 744 C C . ALA A 1 95 ? 14.595 5.449 -9.022 1.00 95.94 95 ALA A C 1
ATOM 746 O O . ALA A 1 95 ? 14.000 6.498 -9.245 1.00 95.94 95 ALA A O 1
ATOM 747 N N . ASN A 1 96 ? 14.051 4.481 -8.271 1.00 97.06 96 ASN A N 1
ATOM 748 C CA . ASN A 1 96 ? 12.783 4.620 -7.558 1.00 97.06 96 ASN A CA 1
ATOM 749 C C . ASN A 1 96 ? 13.019 4.808 -6.044 1.00 97.06 96 ASN A C 1
ATOM 751 O O . ASN A 1 96 ? 13.230 3.815 -5.330 1.00 97.06 96 ASN A O 1
ATOM 755 N N . PRO A 1 97 ? 12.976 6.051 -5.525 1.00 96.00 97 PRO A N 1
ATOM 756 C CA . PRO A 1 97 ? 13.287 6.331 -4.128 1.00 96.00 97 PRO A CA 1
ATOM 757 C C . PRO A 1 97 ? 12.396 5.545 -3.162 1.00 96.00 97 PRO A C 1
ATOM 759 O O . PRO A 1 97 ? 11.172 5.637 -3.196 1.00 96.00 97 PRO A O 1
ATOM 762 N N . GLY A 1 98 ? 13.015 4.770 -2.270 1.00 95.94 98 GLY A N 1
ATOM 763 C CA . GLY A 1 98 ? 12.318 3.989 -1.244 1.00 95.94 98 GLY A CA 1
ATOM 764 C C . GLY A 1 98 ? 11.763 2.634 -1.701 1.00 95.94 98 GLY A C 1
ATOM 765 O O . GLY A 1 98 ? 11.329 1.861 -0.845 1.00 95.94 98 GLY A O 1
ATOM 766 N N . ALA A 1 99 ? 11.833 2.291 -2.994 1.00 97.00 99 ALA A N 1
ATOM 767 C CA . ALA A 1 99 ? 11.336 1.009 -3.500 1.00 97.00 99 ALA A CA 1
ATOM 768 C C . ALA A 1 99 ? 12.087 -0.196 -2.915 1.00 97.00 99 ALA A C 1
ATOM 770 O O . ALA A 1 99 ? 11.464 -1.196 -2.577 1.00 97.00 99 ALA A O 1
ATOM 771 N N . ALA A 1 100 ? 13.407 -0.091 -2.730 1.00 95.94 100 ALA A N 1
ATOM 772 C CA . ALA A 1 100 ? 14.205 -1.149 -2.106 1.00 95.94 100 ALA A CA 1
ATOM 773 C C . ALA A 1 100 ? 13.731 -1.462 -0.675 1.00 95.94 100 ALA A C 1
ATOM 775 O O . ALA A 1 100 ? 13.526 -2.620 -0.334 1.00 95.94 100 ALA A O 1
ATOM 776 N N . ARG A 1 101 ? 13.452 -0.430 0.135 1.00 96.19 101 ARG A N 1
ATOM 777 C CA . ARG A 1 101 ? 12.914 -0.596 1.497 1.00 96.19 101 ARG A CA 1
ATOM 778 C C . ARG A 1 101 ? 11.550 -1.293 1.490 1.00 96.19 101 ARG A C 1
ATOM 780 O O . ARG A 1 101 ? 11.303 -2.166 2.308 1.00 96.19 101 ARG A O 1
ATOM 787 N N . VAL A 1 102 ? 10.675 -0.919 0.557 1.00 96.88 102 VAL A N 1
ATOM 788 C CA . VAL A 1 102 ? 9.346 -1.535 0.383 1.00 96.88 102 VAL A CA 1
ATOM 789 C C . VAL A 1 102 ? 9.455 -2.996 -0.060 1.00 96.88 102 VAL A C 1
ATOM 791 O O . VAL A 1 102 ? 8.704 -3.840 0.425 1.00 96.88 102 VAL A O 1
ATOM 794 N N . ALA A 1 103 ? 10.404 -3.306 -0.947 1.00 95.75 103 ALA A N 1
ATOM 795 C CA . ALA A 1 103 ? 10.697 -4.674 -1.360 1.00 95.75 103 ALA A CA 1
ATOM 796 C C . ALA A 1 103 ? 11.189 -5.527 -0.180 1.00 95.75 103 ALA A C 1
ATOM 798 O O . ALA A 1 103 ? 10.716 -6.649 -0.014 1.00 95.75 103 ALA A O 1
ATOM 799 N N . GLU A 1 104 ? 12.080 -4.988 0.656 1.00 95.00 104 GLU A N 1
ATOM 800 C CA . GLU A 1 104 ? 12.566 -5.660 1.868 1.00 95.00 104 GLU A CA 1
ATOM 801 C C . GLU A 1 104 ? 11.452 -5.867 2.903 1.00 95.00 104 GLU A C 1
ATOM 803 O O . GLU A 1 104 ? 11.298 -6.980 3.389 1.00 95.00 104 GLU A O 1
ATOM 808 N N . GLU A 1 105 ? 10.597 -4.867 3.166 1.00 94.88 105 GLU A N 1
ATOM 809 C CA . GLU A 1 105 ? 9.430 -5.025 4.060 1.00 94.88 105 GLU A CA 1
ATOM 810 C C . GLU A 1 105 ? 8.515 -6.180 3.612 1.00 94.88 105 GLU A C 1
ATOM 812 O O . GLU A 1 105 ? 8.012 -6.956 4.429 1.00 94.88 105 GLU A O 1
ATOM 817 N N . LEU A 1 106 ? 8.301 -6.316 2.301 1.00 93.19 106 LEU A N 1
ATOM 818 C CA . LEU A 1 106 ? 7.511 -7.406 1.734 1.00 93.19 106 LEU A CA 1
ATOM 819 C C . LEU A 1 106 ? 8.241 -8.755 1.817 1.00 93.19 106 LEU A C 1
ATOM 821 O O . LEU A 1 106 ? 7.611 -9.774 2.106 1.00 93.19 106 LEU A O 1
ATOM 825 N N . CYS A 1 107 ? 9.555 -8.757 1.587 1.00 92.44 107 CYS A N 1
ATOM 826 C CA . CYS A 1 107 ? 10.423 -9.926 1.692 1.00 92.44 107 CYS A CA 1
ATOM 827 C C . CYS A 1 107 ? 10.454 -10.476 3.125 1.00 92.44 107 CYS A C 1
ATOM 829 O O . CYS A 1 107 ? 10.199 -11.661 3.336 1.00 92.44 107 CYS A O 1
ATOM 831 N N . ASP A 1 108 ? 10.651 -9.610 4.121 1.00 91.50 108 ASP A N 1
ATOM 832 C CA . ASP A 1 108 ?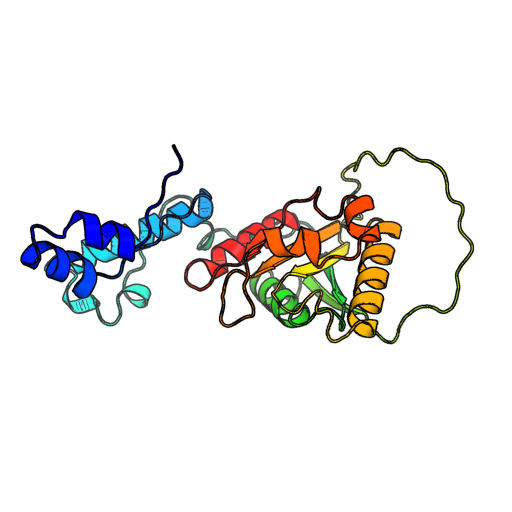 10.624 -9.964 5.542 1.00 91.50 108 ASP A CA 1
ATOM 833 C C . ASP A 1 108 ? 9.273 -10.575 5.943 1.00 91.50 108 ASP A C 1
ATOM 835 O O . ASP A 1 108 ? 9.222 -11.538 6.711 1.00 91.50 108 ASP A O 1
ATOM 839 N N . ARG A 1 109 ? 8.162 -10.074 5.382 1.00 88.56 109 ARG A N 1
ATOM 840 C CA . ARG A 1 109 ? 6.820 -10.601 5.675 1.00 88.56 109 ARG A CA 1
ATOM 841 C C . ARG A 1 109 ? 6.546 -11.976 5.061 1.00 88.56 109 ARG A C 1
ATOM 843 O O . ARG A 1 109 ? 5.755 -12.733 5.637 1.00 88.56 109 ARG A O 1
ATOM 850 N N . LEU A 1 110 ? 7.124 -12.262 3.893 1.00 88.62 110 LEU A N 1
ATOM 851 C CA . LEU A 1 110 ? 6.901 -13.485 3.108 1.00 88.62 110 LEU A CA 1
ATOM 852 C C . LEU A 1 110 ? 7.974 -14.565 3.317 1.00 88.62 110 LEU A C 1
ATOM 854 O O . LEU A 1 110 ? 7.754 -15.713 2.924 1.00 88.62 110 LEU A O 1
ATOM 858 N N . GLY A 1 111 ? 9.095 -14.216 3.945 1.00 87.81 111 GLY A N 1
ATOM 859 C CA . GLY A 1 111 ? 10.260 -15.080 4.110 1.00 87.81 111 GLY A CA 1
ATOM 860 C C . GLY A 1 111 ? 11.240 -14.940 2.942 1.00 87.81 111 GLY A C 1
ATOM 861 O O . GLY A 1 111 ? 10.857 -15.013 1.769 1.00 87.81 111 GLY A O 1
ATOM 862 N N . ARG A 1 112 ? 12.527 -14.770 3.268 1.00 85.50 112 ARG A N 1
ATOM 863 C CA . ARG A 1 112 ? 13.624 -14.591 2.293 1.00 85.50 112 ARG A CA 1
ATOM 864 C C . ARG A 1 112 ? 13.851 -15.820 1.409 1.00 85.50 112 ARG A C 1
ATOM 866 O O . ARG A 1 112 ? 14.447 -15.721 0.343 1.00 85.50 112 ARG A O 1
ATOM 873 N N . GLU A 1 113 ? 13.365 -16.979 1.833 1.00 84.81 113 GLU A N 1
ATOM 874 C CA . GLU A 1 113 ? 13.352 -18.211 1.050 1.00 84.81 113 GLU A CA 1
ATOM 875 C C . GLU A 1 113 ? 12.309 -18.195 -0.083 1.00 84.81 113 GLU A C 1
ATOM 877 O O . GLU A 1 113 ? 12.459 -18.922 -1.065 1.00 84.81 113 GLU A O 1
ATOM 882 N N . ASN A 1 114 ? 11.274 -17.352 0.028 1.00 85.50 114 ASN A N 1
ATOM 883 C CA . ASN A 1 114 ? 10.172 -17.268 -0.934 1.00 85.50 114 ASN A CA 1
ATOM 884 C C . ASN A 1 114 ? 10.262 -16.035 -1.837 1.00 85.50 114 ASN A C 1
ATOM 886 O O . ASN A 1 114 ? 9.671 -16.032 -2.916 1.00 85.50 114 ASN A O 1
ATOM 890 N N . VAL A 1 115 ? 10.972 -14.985 -1.419 1.00 89.50 115 VAL A N 1
ATOM 891 C CA . VAL A 1 115 ? 11.134 -13.759 -2.206 1.00 89.50 115 VAL A CA 1
ATOM 892 C C . VAL A 1 115 ? 12.609 -13.406 -2.322 1.00 89.50 115 VAL A C 1
ATOM 894 O O . VAL A 1 115 ? 13.306 -13.261 -1.326 1.00 89.50 115 VAL A O 1
ATOM 897 N N . THR A 1 116 ? 13.088 -13.230 -3.551 1.00 91.06 116 THR A N 1
ATOM 898 C CA . THR A 1 116 ? 14.433 -12.705 -3.820 1.00 91.06 116 THR A CA 1
ATOM 899 C C . THR A 1 116 ? 14.318 -11.298 -4.378 1.00 91.06 116 THR A C 1
ATOM 901 O O . THR A 1 116 ? 13.752 -11.111 -5.455 1.00 91.06 116 THR A O 1
ATOM 904 N N . VAL A 1 117 ? 14.868 -10.315 -3.667 1.00 92.56 117 VAL A N 1
ATOM 905 C CA . VAL A 1 117 ? 14.880 -8.915 -4.103 1.00 92.56 117 VAL A CA 1
ATOM 906 C C . VAL A 1 117 ? 16.111 -8.647 -4.968 1.00 92.56 117 VAL A C 1
ATOM 908 O O . VAL A 1 117 ? 17.225 -9.034 -4.621 1.00 92.56 117 VAL A O 1
ATOM 911 N N . THR A 1 118 ? 15.923 -7.978 -6.104 1.00 93.44 118 THR A N 1
ATOM 912 C CA . THR A 1 118 ? 17.012 -7.517 -6.980 1.00 93.44 118 THR A CA 1
ATOM 913 C C . THR A 1 118 ? 16.821 -6.052 -7.340 1.00 93.44 118 THR A C 1
ATOM 915 O O . THR A 1 118 ? 15.706 -5.641 -7.649 1.00 93.44 118 THR A O 1
ATOM 918 N N . ILE A 1 119 ? 17.898 -5.269 -7.354 1.00 93.12 119 ILE A N 1
ATOM 919 C CA . ILE A 1 119 ? 17.840 -3.841 -7.683 1.00 93.12 119 ILE A CA 1
ATOM 920 C C . ILE A 1 119 ? 18.475 -3.621 -9.060 1.00 93.12 119 ILE A C 1
ATOM 922 O O . ILE A 1 119 ? 19.643 -3.945 -9.261 1.00 93.12 119 ILE A O 1
ATOM 926 N N . GLU A 1 120 ? 17.711 -3.083 -10.010 1.00 90.44 120 GLU A N 1
ATOM 927 C CA . GLU A 1 120 ? 18.222 -2.610 -11.298 1.00 90.44 120 GLU A CA 1
ATOM 928 C C . GLU A 1 120 ? 18.848 -1.222 -11.122 1.00 90.44 120 GLU A C 1
ATOM 930 O O . GLU A 1 120 ? 18.166 -0.276 -10.720 1.00 90.44 120 GLU A O 1
ATOM 935 N N . ASP A 1 121 ? 20.128 -1.089 -11.462 1.00 86.50 121 ASP A N 1
ATOM 936 C CA . ASP A 1 121 ? 20.859 0.172 -11.349 1.00 86.50 121 ASP A CA 1
ATOM 937 C C . ASP A 1 121 ? 20.413 1.178 -12.424 1.00 86.50 121 ASP A C 1
ATOM 939 O O . ASP A 1 121 ? 20.349 0.841 -13.606 1.00 86.50 121 ASP A O 1
ATOM 943 N N . ALA A 1 122 ? 20.140 2.423 -12.042 1.00 74.50 122 ALA A N 1
ATOM 944 C CA . ALA A 1 122 ? 19.861 3.541 -12.936 1.00 74.50 122 ALA A CA 1
ATOM 945 C C . ALA A 1 122 ? 20.934 3.720 -14.027 1.00 74.50 122 ALA A C 1
ATOM 947 O O . ALA A 1 122 ? 20.608 4.107 -15.149 1.00 74.50 122 ALA A O 1
ATOM 948 N N . ALA A 1 123 ? 22.198 3.397 -13.726 1.00 70.31 123 ALA A N 1
ATOM 949 C CA . ALA A 1 123 ? 23.297 3.456 -14.692 1.00 70.31 123 ALA A CA 1
ATOM 950 C C . ALA A 1 123 ? 23.277 2.298 -15.710 1.00 70.31 123 ALA A C 1
ATOM 952 O O . ALA A 1 123 ? 23.886 2.396 -16.778 1.00 70.31 123 ALA A O 1
ATOM 953 N N . SER A 1 124 ? 22.554 1.211 -15.422 1.00 63.09 124 SER A N 1
ATOM 954 C CA . SER A 1 124 ? 22.478 0.010 -16.262 1.00 63.09 124 SER A CA 1
ATOM 955 C C . SER A 1 124 ? 21.459 0.132 -17.402 1.00 63.09 124 SER A C 1
ATOM 957 O O . SER A 1 124 ? 20.736 -0.810 -17.717 1.00 63.09 124 SER A O 1
ATOM 959 N N . ILE A 1 125 ? 21.400 1.292 -18.065 1.00 53.75 125 ILE A N 1
ATOM 960 C CA . ILE A 1 125 ? 20.686 1.424 -19.341 1.00 53.75 125 ILE A CA 1
ATOM 961 C C . ILE A 1 125 ? 21.464 0.592 -20.370 1.00 53.75 125 ILE A C 1
ATOM 963 O O . ILE A 1 125 ? 22.596 0.962 -20.699 1.00 53.75 125 ILE A O 1
ATOM 967 N N . PRO A 1 126 ? 20.911 -0.504 -20.925 1.00 47.94 126 PRO A N 1
ATOM 968 C CA . PRO A 1 126 ? 21.591 -1.198 -22.002 1.00 47.94 126 PRO A CA 1
ATOM 969 C C . PRO A 1 126 ? 21.679 -0.238 -23.189 1.00 47.94 126 PRO A C 1
ATOM 971 O O . PRO A 1 126 ? 20.663 0.242 -23.700 1.00 47.94 126 PRO A O 1
ATOM 974 N N . ARG A 1 127 ? 22.906 0.082 -23.604 1.00 41.69 127 ARG A N 1
ATOM 975 C CA . ARG A 1 127 ? 23.160 0.800 -24.851 1.00 41.69 127 ARG A CA 1
ATOM 976 C C . ARG A 1 127 ? 22.665 -0.073 -26.002 1.00 41.69 127 ARG A C 1
ATOM 978 O O . ARG A 1 127 ? 23.319 -1.046 -26.340 1.00 41.69 127 ARG A O 1
ATOM 985 N N . GLY A 1 128 ? 21.538 0.314 -26.593 1.00 43.41 128 GLY A N 1
ATOM 986 C CA . GLY A 1 128 ? 21.110 -0.124 -27.916 1.00 43.41 128 GLY A CA 1
ATOM 987 C C . GLY A 1 128 ? 20.699 -1.590 -28.027 1.00 43.41 128 GLY A C 1
ATOM 988 O O . GLY A 1 128 ? 21.523 -2.450 -28.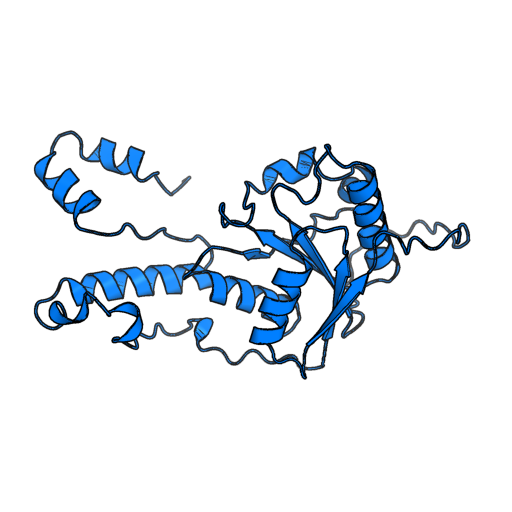300 1.00 43.41 128 GLY A O 1
ATOM 989 N N . ASP A 1 129 ? 19.392 -1.834 -27.994 1.00 37.56 129 ASP A N 1
ATOM 990 C CA . ASP A 1 129 ? 18.811 -2.823 -28.904 1.00 37.56 129 ASP A CA 1
ATOM 991 C C . ASP A 1 129 ? 17.583 -2.204 -29.590 1.00 37.56 129 ASP A C 1
ATOM 993 O O . ASP A 1 129 ? 16.420 -2.498 -29.313 1.00 37.56 129 ASP A O 1
ATOM 997 N N . LEU A 1 130 ? 17.867 -1.232 -30.464 1.00 41.12 130 LEU A N 1
ATOM 998 C CA . LEU A 1 130 ? 16.951 -0.742 -31.497 1.00 41.12 130 LEU A CA 1
ATOM 999 C C . LEU A 1 130 ? 16.788 -1.863 -32.533 1.00 41.12 130 LEU A C 1
ATOM 1001 O O . LEU A 1 130 ? 17.366 -1.811 -33.615 1.00 41.12 130 LEU A O 1
ATOM 1005 N N . GLY A 1 131 ? 16.065 -2.923 -32.169 1.00 39.25 131 GLY A N 1
ATOM 1006 C CA . GLY A 1 131 ? 16.179 -4.172 -32.917 1.00 39.25 131 GLY A CA 1
ATOM 1007 C C . GLY A 1 131 ? 15.070 -5.199 -32.748 1.00 39.25 131 GLY A C 1
ATOM 1008 O O . GLY A 1 131 ? 15.257 -6.328 -33.189 1.00 39.25 131 GLY A O 1
ATOM 1009 N N . ARG A 1 132 ? 13.897 -4.883 -32.178 1.00 40.47 132 ARG A N 1
ATOM 1010 C CA . ARG A 1 132 ? 12.774 -5.838 -32.235 1.00 40.47 132 ARG A CA 1
ATOM 1011 C C . ARG A 1 132 ? 11.419 -5.189 -32.502 1.00 40.47 132 ARG A C 1
ATOM 1013 O O . ARG A 1 132 ? 10.786 -4.605 -31.636 1.00 40.47 132 ARG A O 1
ATOM 1020 N N . ARG A 1 133 ? 11.035 -5.307 -33.778 1.00 38.84 133 ARG A N 1
ATOM 1021 C CA . ARG A 1 133 ? 9.708 -5.177 -34.404 1.00 38.84 133 ARG A CA 1
ATOM 1022 C C . ARG A 1 133 ? 8.567 -4.686 -33.500 1.00 38.84 133 ARG A C 1
ATOM 1024 O O . ARG A 1 133 ? 7.991 -5.456 -32.735 1.00 38.84 133 ARG A O 1
ATOM 1031 N N . ARG A 1 134 ? 8.114 -3.458 -33.780 1.00 41.78 134 ARG A N 1
ATOM 1032 C CA . ARG A 1 134 ? 6.722 -3.039 -33.570 1.00 41.78 134 ARG A CA 1
ATOM 1033 C C . ARG A 1 134 ? 5.805 -3.966 -34.368 1.00 41.78 134 ARG A C 1
ATOM 1035 O O . ARG A 1 134 ? 5.669 -3.814 -35.578 1.00 41.78 134 ARG A O 1
ATOM 1042 N N . SER A 1 135 ? 5.198 -4.925 -33.683 1.00 35.00 135 SER A N 1
ATOM 1043 C CA . SER A 1 135 ? 3.989 -5.584 -34.168 1.00 35.00 135 SER A CA 1
ATOM 1044 C C . SER A 1 135 ? 2.834 -4.887 -33.472 1.00 35.00 135 SER A C 1
ATOM 1046 O O . SER A 1 135 ? 2.788 -4.856 -32.245 1.00 35.00 135 SER A O 1
ATOM 1048 N N . SER A 1 136 ? 1.937 -4.288 -34.248 1.00 41.25 136 SER A N 1
ATOM 1049 C CA . SER A 1 136 ? 0.646 -3.804 -33.775 1.00 41.25 136 SER A CA 1
ATOM 1050 C C . SER A 1 136 ? -0.146 -4.990 -33.226 1.00 41.25 136 SER A C 1
ATOM 1052 O O . SER A 1 136 ? -0.801 -5.710 -33.978 1.00 41.25 136 SER A O 1
ATOM 1054 N N . VAL A 1 137 ? -0.038 -5.229 -31.925 1.00 33.19 137 VAL A N 1
ATOM 1055 C CA . VAL A 1 137 ? -0.867 -6.194 -31.212 1.00 33.19 137 VAL A CA 1
ATOM 1056 C C . VAL A 1 137 ? -1.686 -5.385 -30.227 1.00 33.19 137 VAL A C 1
ATOM 1058 O O . VAL A 1 137 ? -1.144 -4.676 -29.384 1.00 33.19 137 VAL A O 1
ATOM 1061 N N . SER A 1 138 ? -3.003 -5.457 -30.389 1.00 30.78 138 SER A N 1
ATOM 1062 C CA . SER A 1 138 ? -3.964 -5.082 -29.360 1.00 30.78 138 SER A CA 1
ATOM 1063 C C . SER A 1 138 ? -3.566 -5.811 -28.072 1.00 30.78 138 SER A C 1
ATOM 1065 O O . SER A 1 138 ? -3.721 -7.027 -27.967 1.00 30.78 138 SER A O 1
ATOM 1067 N N . PHE A 1 139 ? -2.972 -5.080 -27.127 1.00 32.44 139 PHE A N 1
ATOM 1068 C CA . PHE A 1 139 ? -2.647 -5.595 -25.803 1.00 32.44 139 PHE A CA 1
ATOM 1069 C C . PHE A 1 139 ? -3.947 -5.700 -25.010 1.00 32.44 139 PHE A C 1
ATOM 1071 O O . PHE A 1 139 ? -4.293 -4.838 -24.212 1.00 32.44 139 PHE A O 1
ATOM 1078 N N . PHE A 1 140 ? -4.677 -6.788 -25.220 1.00 28.78 140 PHE A N 1
ATOM 1079 C CA . PHE A 1 140 ? -5.405 -7.360 -24.102 1.00 28.78 140 PHE A CA 1
ATOM 1080 C C . PHE A 1 140 ? -4.344 -7.860 -23.123 1.00 28.78 140 PHE A C 1
ATOM 1082 O O . PHE A 1 140 ? -3.560 -8.747 -23.470 1.00 28.78 140 PHE A O 1
ATOM 1089 N N . PHE A 1 141 ? -4.288 -7.282 -21.921 1.00 36.00 141 PHE A N 1
ATOM 1090 C CA . PHE A 1 141 ? -3.537 -7.848 -20.805 1.00 36.00 141 PHE A CA 1
ATOM 1091 C C . PHE A 1 141 ? -4.132 -9.216 -20.458 1.00 36.00 141 PHE A C 1
ATOM 1093 O O . PHE A 1 141 ? -4.971 -9.367 -19.573 1.00 36.00 141 PHE A O 1
ATOM 1100 N N . SER A 1 142 ? -3.709 -10.237 -21.195 1.00 36.59 142 SER A N 1
ATOM 1101 C CA . SER A 1 142 ? -3.807 -11.607 -20.736 1.00 36.59 142 SER A CA 1
ATOM 1102 C C . SER A 1 142 ? -2.881 -11.729 -19.532 1.00 36.59 142 SER A C 1
ATOM 1104 O O . SER A 1 142 ? -1.722 -11.319 -19.596 1.00 36.59 142 SER A O 1
ATOM 1106 N N . GLN A 1 143 ? -3.392 -12.273 -18.428 1.00 41.50 143 GLN A N 1
ATOM 1107 C CA . GLN A 1 143 ? -2.633 -12.631 -17.228 1.00 41.50 143 GLN A CA 1
ATOM 1108 C C . GLN A 1 143 ? -1.637 -13.773 -17.511 1.00 41.50 143 GLN A C 1
ATOM 1110 O O . GLN A 1 143 ? -1.595 -14.774 -16.795 1.00 41.50 143 GLN A O 1
ATOM 1115 N N . THR A 1 144 ? -0.814 -13.669 -18.552 1.00 36.03 144 THR A N 1
ATOM 1116 C CA . THR A 1 144 ? 0.326 -14.559 -18.740 1.00 36.03 144 THR A CA 1
ATOM 1117 C C . THR A 1 144 ? 1.423 -14.096 -17.794 1.00 36.03 144 THR A C 1
ATOM 1119 O O . THR A 1 144 ? 2.390 -13.455 -18.196 1.00 36.03 144 THR A O 1
ATOM 1122 N N . ASN A 1 145 ? 1.224 -14.390 -16.507 1.00 44.12 145 ASN A N 1
ATOM 1123 C CA . ASN A 1 145 ? 2.257 -14.326 -15.487 1.00 44.12 145 ASN A CA 1
ATOM 1124 C C . ASN A 1 145 ? 3.461 -15.114 -16.010 1.00 44.12 145 ASN A C 1
ATOM 1126 O O . ASN A 1 145 ? 3.392 -16.338 -16.147 1.00 44.12 145 ASN A O 1
ATOM 1130 N N . THR A 1 146 ? 4.581 -14.439 -16.248 1.00 49.12 146 THR A N 1
ATOM 1131 C CA . THR A 1 146 ? 5.884 -15.089 -16.124 1.00 49.12 146 THR A CA 1
ATOM 1132 C C . THR A 1 146 ? 6.006 -15.482 -14.652 1.00 49.12 146 THR A C 1
ATOM 1134 O O . THR A 1 146 ? 6.370 -14.686 -13.790 1.00 49.12 146 THR A O 1
ATOM 1137 N N . LEU A 1 147 ? 5.519 -16.689 -14.337 1.00 56.22 147 LEU A N 1
ATOM 1138 C CA . LEU A 1 147 ? 5.362 -17.197 -12.977 1.00 56.22 147 LEU A CA 1
ATOM 1139 C C . LEU A 1 147 ? 6.692 -17.047 -12.229 1.00 56.22 147 LEU A C 1
ATOM 1141 O O . LEU A 1 147 ? 7.641 -17.778 -12.499 1.00 56.22 147 LEU A O 1
ATOM 1145 N N . GLY A 1 148 ? 6.747 -16.085 -11.307 1.00 77.50 148 GLY A N 1
ATOM 1146 C CA . GLY A 1 148 ? 7.903 -15.851 -10.448 1.00 77.50 148 GLY A CA 1
ATOM 1147 C C . GLY A 1 148 ? 8.715 -14.586 -10.728 1.00 77.50 148 GLY A C 1
ATOM 1148 O O . GLY A 1 148 ? 9.708 -14.408 -10.039 1.00 77.50 148 GLY A O 1
ATOM 1149 N N . HIS A 1 149 ? 8.348 -13.704 -11.666 1.00 89.31 149 HIS A N 1
ATOM 1150 C CA . HIS A 1 149 ? 9.047 -12.422 -11.874 1.00 89.31 149 HIS A CA 1
ATOM 1151 C C . HIS A 1 149 ? 8.085 -11.231 -11.767 1.00 89.31 149 HIS A C 1
ATOM 1153 O O . HIS A 1 149 ? 7.102 -11.142 -12.505 1.00 89.31 149 HIS A O 1
ATOM 1159 N N . ALA A 1 150 ? 8.373 -10.305 -10.851 1.00 93.19 150 ALA A N 1
ATOM 1160 C CA . ALA A 1 150 ? 7.583 -9.094 -10.658 1.00 93.19 150 ALA A CA 1
ATOM 1161 C C . ALA A 1 150 ? 8.475 -7.857 -10.532 1.00 93.19 150 ALA A C 1
ATOM 1163 O O . ALA A 1 150 ? 9.474 -7.890 -9.815 1.00 93.19 150 ALA A O 1
ATOM 1164 N N . PHE A 1 151 ? 8.070 -6.757 -11.164 1.00 95.31 151 PHE A N 1
ATOM 1165 C CA . PHE A 1 151 ? 8.704 -5.449 -11.024 1.00 95.31 151 PHE A CA 1
ATOM 1166 C C . PHE A 1 151 ? 7.922 -4.589 -10.033 1.00 95.31 151 PHE A C 1
ATOM 1168 O O . PHE A 1 151 ? 6.765 -4.250 -10.271 1.00 95.31 151 PHE A O 1
ATOM 1175 N N . LEU A 1 152 ? 8.546 -4.217 -8.918 1.00 97.06 152 LEU A N 1
ATOM 1176 C CA . LEU A 1 152 ? 7.985 -3.327 -7.910 1.00 97.06 152 LEU A CA 1
ATOM 1177 C C . LEU A 1 152 ? 8.128 -1.865 -8.346 1.00 97.06 152 LEU A C 1
ATOM 1179 O O . LEU A 1 152 ? 9.229 -1.307 -8.387 1.00 97.06 152 LEU A O 1
ATOM 1183 N N . LEU A 1 153 ? 6.988 -1.215 -8.565 1.00 97.50 153 LEU A N 1
ATOM 1184 C CA . LEU A 1 153 ? 6.894 0.229 -8.729 1.00 97.50 153 LEU A CA 1
ATOM 1185 C C . LEU A 1 153 ? 6.283 0.840 -7.466 1.00 97.50 153 LEU A C 1
ATOM 1187 O O . LEU A 1 153 ? 5.073 0.788 -7.254 1.00 97.50 153 LEU A O 1
ATOM 1191 N N . TYR A 1 154 ? 7.137 1.422 -6.632 1.00 98.06 154 TYR A N 1
ATOM 1192 C CA . TYR A 1 154 ? 6.729 2.215 -5.480 1.00 98.06 154 TYR A CA 1
ATOM 1193 C C . TYR A 1 154 ? 6.413 3.655 -5.900 1.00 98.06 154 TYR A C 1
ATOM 1195 O O . TYR A 1 154 ? 7.215 4.290 -6.582 1.00 98.06 154 TYR A O 1
ATOM 1203 N N . LEU A 1 155 ? 5.237 4.139 -5.515 1.00 97.75 155 LEU A N 1
ATOM 1204 C CA . LEU A 1 155 ? 4.712 5.462 -5.819 1.00 97.75 155 LEU A CA 1
ATOM 1205 C C . LEU A 1 155 ? 4.635 6.290 -4.533 1.00 97.75 155 LEU A C 1
ATOM 1207 O O . LEU A 1 155 ? 3.885 5.957 -3.616 1.00 97.75 155 LEU A O 1
ATOM 1211 N N . ASN A 1 156 ? 5.397 7.374 -4.490 1.00 96.88 156 ASN A N 1
ATOM 1212 C CA . ASN A 1 156 ? 5.409 8.393 -3.446 1.00 96.88 156 ASN A CA 1
ATOM 1213 C C . ASN A 1 156 ? 5.639 9.775 -4.090 1.00 96.88 156 ASN A C 1
ATOM 1215 O O . ASN A 1 156 ? 5.825 9.882 -5.305 1.00 96.88 156 ASN A O 1
ATOM 1219 N N . SER A 1 157 ? 5.660 10.834 -3.287 1.00 95.31 157 SER A N 1
ATOM 1220 C CA . SER A 1 157 ? 5.830 12.221 -3.738 1.00 95.31 157 SER A CA 1
ATOM 1221 C C . SER A 1 157 ? 7.122 12.500 -4.518 1.00 95.31 157 SER A C 1
ATOM 1223 O O . SER A 1 157 ? 7.191 13.492 -5.233 1.00 95.31 157 SER A O 1
ATOM 1225 N N . THR A 1 158 ? 8.128 11.629 -4.424 1.00 95.12 158 THR A N 1
ATOM 1226 C CA . THR A 1 158 ? 9.442 11.765 -5.075 1.00 95.12 158 THR A CA 1
ATOM 1227 C C . THR A 1 158 ? 9.670 10.782 -6.231 1.00 95.12 158 THR A C 1
ATOM 1229 O O . THR A 1 158 ? 10.726 10.817 -6.868 1.00 95.12 158 THR A O 1
ATOM 1232 N N . THR A 1 159 ? 8.707 9.900 -6.535 1.00 96.00 159 THR A N 1
ATOM 1233 C CA . THR A 1 159 ? 8.866 8.877 -7.586 1.00 96.00 159 THR A CA 1
ATOM 1234 C C . THR A 1 159 ? 9.098 9.496 -8.964 1.00 96.00 159 THR A C 1
ATOM 1236 O O . THR A 1 159 ? 10.015 9.085 -9.669 1.00 96.00 159 THR A O 1
ATOM 1239 N N . TRP A 1 160 ? 8.294 10.498 -9.324 1.00 95.62 160 TRP A N 1
ATOM 1240 C CA . TRP A 1 160 ? 8.368 11.219 -10.600 1.00 95.62 160 TRP A CA 1
ATOM 1241 C C . TRP A 1 160 ? 8.705 12.694 -10.372 1.00 95.62 160 TRP A C 1
ATOM 1243 O O . TRP A 1 160 ? 8.015 13.595 -10.841 1.00 95.62 160 TRP A O 1
ATOM 1253 N N . ASP A 1 161 ? 9.733 12.934 -9.564 1.00 90.94 161 ASP A N 1
ATOM 1254 C CA . ASP A 1 161 ? 10.170 14.281 -9.218 1.00 90.94 161 ASP A CA 1
ATOM 1255 C C . ASP A 1 161 ? 10.815 14.986 -10.420 1.00 90.94 161 ASP A C 1
ATOM 1257 O O . ASP A 1 161 ? 11.884 14.597 -10.899 1.00 90.94 161 ASP A O 1
ATOM 1261 N N . SER A 1 162 ? 10.189 16.069 -10.877 1.00 86.25 162 SER A N 1
ATOM 1262 C CA . SER A 1 162 ? 10.698 16.890 -11.977 1.00 86.25 162 SER A CA 1
ATOM 1263 C C . SER A 1 162 ? 12.041 17.562 -11.677 1.00 86.25 162 SER A C 1
ATOM 1265 O O . SER A 1 162 ? 12.699 18.015 -12.612 1.00 86.25 162 SER A O 1
ATOM 1267 N N . ALA A 1 163 ? 12.457 17.637 -10.406 1.00 91.25 163 ALA A N 1
ATOM 1268 C CA . ALA A 1 163 ? 13.768 18.160 -10.028 1.00 91.25 163 ALA A CA 1
ATOM 1269 C C . ALA A 1 163 ? 14.929 17.265 -10.500 1.00 91.25 163 ALA A C 1
ATOM 1271 O O . ALA A 1 163 ? 16.057 17.743 -10.605 1.00 91.25 163 ALA A O 1
ATOM 1272 N N . ASP A 1 164 ? 14.663 15.993 -10.818 1.00 92.12 164 ASP A N 1
ATOM 1273 C CA . ASP A 1 164 ? 15.659 15.032 -11.301 1.00 92.12 164 ASP A CA 1
ATOM 1274 C C . ASP A 1 164 ? 15.158 14.295 -12.564 1.00 92.12 164 ASP A C 1
ATOM 1276 O O . ASP A 1 164 ? 14.672 13.154 -12.502 1.00 92.12 164 ASP A O 1
ATOM 1280 N N . PRO A 1 165 ? 15.238 14.950 -13.741 1.00 90.12 165 PRO A N 1
ATOM 1281 C CA . PRO A 1 165 ? 14.731 14.393 -14.994 1.00 90.12 165 PRO A CA 1
ATOM 1282 C C . PRO A 1 165 ? 15.455 13.117 -15.437 1.00 90.12 165 PRO A C 1
ATOM 1284 O O . PRO A 1 165 ? 14.830 12.233 -16.028 1.00 90.12 165 PRO A O 1
ATOM 1287 N N . ASP A 1 166 ? 16.755 13.000 -15.153 1.00 91.31 166 ASP A N 1
ATOM 1288 C CA . ASP A 1 166 ? 17.561 11.844 -15.553 1.00 91.31 166 ASP A CA 1
ATOM 1289 C C . ASP A 1 166 ? 17.164 10.595 -14.763 1.00 91.31 166 ASP A C 1
ATOM 1291 O O . ASP A 1 166 ? 16.971 9.529 -15.361 1.00 91.31 166 ASP A O 1
ATOM 1295 N N . ARG A 1 167 ? 16.927 10.722 -13.449 1.00 94.00 167 ARG A N 1
ATOM 1296 C CA . ARG A 1 167 ? 16.368 9.633 -12.636 1.00 94.00 167 ARG A CA 1
ATOM 1297 C C . ARG A 1 167 ? 14.979 9.232 -13.114 1.00 94.00 167 ARG A C 1
ATOM 1299 O O . ARG A 1 167 ? 14.721 8.040 -13.287 1.00 94.00 167 ARG A O 1
ATOM 1306 N N . CYS A 1 168 ? 14.100 10.200 -13.375 1.00 92.75 168 CYS A N 1
ATOM 1307 C CA . CYS A 1 168 ? 12.759 9.921 -13.895 1.00 92.75 168 CYS A CA 1
ATOM 1308 C C . CYS A 1 168 ? 12.819 9.169 -15.231 1.00 92.75 168 CYS A C 1
ATOM 1310 O O . CYS A 1 168 ? 12.110 8.181 -15.431 1.00 92.75 168 CYS A O 1
ATOM 1312 N N . LYS A 1 169 ? 13.712 9.580 -16.136 1.00 92.69 169 LYS A N 1
ATOM 1313 C CA . LYS A 1 169 ? 13.934 8.904 -17.417 1.00 92.69 169 LYS A CA 1
ATOM 1314 C C . LYS A 1 169 ? 14.478 7.487 -17.231 1.00 92.69 169 LYS A C 1
ATOM 1316 O O . LYS A 1 169 ? 14.007 6.570 -17.907 1.00 92.69 169 LYS A O 1
ATOM 1321 N N . ALA A 1 170 ? 15.430 7.293 -16.318 1.00 93.62 170 ALA A N 1
ATOM 1322 C CA . ALA A 1 170 ? 15.953 5.973 -15.981 1.00 93.62 170 ALA A CA 1
ATOM 1323 C C . ALA A 1 170 ? 14.833 5.064 -15.452 1.00 93.62 170 ALA A C 1
ATOM 1325 O O . ALA A 1 170 ? 14.610 3.986 -16.004 1.00 93.62 170 ALA A O 1
ATOM 1326 N N . LEU A 1 171 ? 14.053 5.527 -14.470 1.00 96.19 171 LEU A N 1
ATOM 1327 C CA . LEU A 1 171 ? 12.925 4.776 -13.917 1.00 96.19 171 LEU A CA 1
ATOM 1328 C C . LEU A 1 171 ? 11.892 4.415 -14.994 1.00 96.19 171 LEU A C 1
ATOM 1330 O O . LEU A 1 171 ? 11.477 3.259 -15.084 1.00 96.19 171 LEU A O 1
ATOM 1334 N N . ALA A 1 172 ? 11.519 5.363 -15.855 1.00 94.94 172 ALA A N 1
ATOM 1335 C CA . ALA A 1 172 ? 10.584 5.110 -16.948 1.00 94.94 172 ALA A CA 1
ATOM 1336 C C . ALA A 1 172 ? 11.104 4.051 -17.930 1.00 94.94 172 ALA A C 1
ATOM 1338 O O . ALA A 1 172 ? 10.349 3.177 -18.367 1.00 94.94 172 ALA A O 1
ATOM 1339 N N . GLY A 1 173 ? 12.404 4.081 -18.234 1.00 93.38 173 GLY A N 1
ATOM 1340 C CA . GLY A 1 173 ? 13.066 3.047 -19.022 1.00 93.38 173 GLY A CA 1
ATOM 1341 C C . GLY A 1 173 ? 13.007 1.671 -18.353 1.00 93.38 173 GLY A C 1
ATOM 1342 O O . GLY A 1 173 ? 12.738 0.682 -19.028 1.00 93.38 173 GLY A O 1
ATOM 1343 N N . HIS A 1 174 ? 13.199 1.595 -17.035 1.00 94.31 174 HIS A N 1
ATOM 1344 C CA . HIS A 1 174 ? 13.144 0.334 -16.285 1.00 94.31 174 HIS A CA 1
ATOM 1345 C C . HIS A 1 174 ? 11.730 -0.257 -16.296 1.00 94.31 174 HIS A C 1
ATOM 1347 O O . HIS A 1 174 ? 11.561 -1.433 -16.608 1.00 94.31 174 HIS A O 1
ATOM 1353 N N . VAL A 1 175 ? 10.711 0.575 -16.049 1.00 94.44 175 VAL A N 1
ATOM 1354 C CA . VAL A 1 175 ? 9.298 0.166 -16.113 1.00 94.44 175 VAL A CA 1
ATOM 1355 C C . VAL A 1 175 ? 8.935 -0.322 -17.515 1.00 94.44 175 VAL A C 1
ATOM 1357 O O . VAL A 1 175 ? 8.294 -1.361 -17.657 1.00 94.44 175 VAL A O 1
ATOM 1360 N N . THR A 1 176 ? 9.371 0.390 -18.557 1.00 92.94 176 THR A N 1
ATOM 1361 C CA . THR A 1 176 ? 9.114 -0.006 -19.950 1.00 92.94 176 THR A CA 1
ATOM 1362 C C . THR A 1 176 ? 9.743 -1.365 -20.254 1.00 92.94 176 THR A C 1
ATOM 1364 O O . THR A 1 176 ? 9.054 -2.259 -20.731 1.00 92.94 176 THR A O 1
ATOM 1367 N N . ARG A 1 177 ? 11.010 -1.581 -19.873 1.00 90.75 177 ARG A N 1
ATOM 1368 C CA . ARG A 1 177 ? 11.686 -2.875 -20.064 1.00 90.75 177 ARG A CA 1
ATOM 1369 C C . ARG A 1 177 ? 11.016 -4.014 -19.303 1.00 90.75 177 ARG A C 1
ATOM 1371 O O . ARG A 1 177 ? 10.881 -5.099 -19.857 1.00 90.75 177 ARG A O 1
ATOM 1378 N N . ALA A 1 178 ? 10.609 -3.793 -18.055 1.00 91.19 178 ALA A N 1
ATOM 1379 C CA . ALA A 1 178 ? 9.891 -4.802 -17.278 1.00 91.19 178 ALA A CA 1
ATOM 1380 C C . ALA A 1 178 ? 8.601 -5.234 -17.994 1.00 91.19 178 ALA A C 1
ATOM 1382 O O . ALA A 1 178 ? 8.314 -6.425 -18.118 1.00 91.19 178 ALA A O 1
ATOM 1383 N N . ARG A 1 179 ? 7.870 -4.265 -18.557 1.00 89.19 179 ARG A N 1
ATOM 1384 C CA . ARG A 1 179 ? 6.671 -4.527 -19.358 1.00 89.19 179 ARG A CA 1
ATOM 1385 C C . ARG A 1 179 ? 6.978 -5.244 -20.671 1.00 89.19 179 ARG A C 1
ATOM 1387 O O . ARG A 1 179 ? 6.279 -6.200 -20.994 1.00 89.19 179 ARG A O 1
ATOM 1394 N N . ASP A 1 180 ? 8.031 -4.849 -21.381 1.00 89.00 180 ASP A N 1
ATOM 1395 C CA . ASP A 1 180 ? 8.467 -5.504 -22.624 1.00 89.00 180 ASP A CA 1
ATOM 1396 C C . ASP A 1 180 ? 8.881 -6.968 -22.390 1.00 89.00 180 ASP A C 1
ATOM 1398 O O . ASP A 1 180 ? 8.701 -7.820 -23.261 1.00 89.00 180 ASP A O 1
ATOM 1402 N N . ARG A 1 181 ? 9.400 -7.283 -21.195 1.00 87.88 181 ARG A N 1
ATOM 1403 C CA . ARG A 1 181 ? 9.715 -8.652 -20.753 1.00 87.88 181 ARG A CA 1
ATOM 1404 C C . ARG A 1 181 ? 8.489 -9.440 -20.273 1.00 87.88 181 ARG A C 1
ATOM 1406 O O . ARG A 1 181 ? 8.621 -10.629 -19.987 1.00 87.88 181 ARG A O 1
ATOM 1413 N N . GLY A 1 182 ? 7.313 -8.816 -20.189 1.00 85.69 182 GLY A N 1
ATOM 1414 C CA . GLY A 1 182 ? 6.096 -9.446 -19.673 1.00 85.69 182 GLY A CA 1
ATOM 1415 C C . GLY A 1 182 ? 6.160 -9.754 -18.174 1.00 85.69 182 GLY A C 1
ATOM 1416 O O . GLY A 1 182 ? 5.567 -10.736 -17.721 1.00 85.69 182 GLY A O 1
ATOM 1417 N N . GLU A 1 183 ? 6.915 -8.967 -17.404 1.00 87.44 183 GLU A N 1
ATOM 1418 C CA . GLU A 1 183 ? 6.961 -9.079 -15.942 1.00 87.44 183 GLU A CA 1
ATOM 1419 C C . GLU A 1 183 ? 5.675 -8.522 -15.321 1.00 87.44 183 GLU A C 1
ATOM 1421 O O . GLU A 1 183 ? 5.084 -7.557 -15.816 1.00 87.44 183 GLU A O 1
ATOM 1426 N N . SER A 1 184 ? 5.243 -9.107 -14.201 1.00 88.81 184 SER A N 1
ATOM 1427 C CA . SER A 1 184 ? 4.094 -8.585 -13.459 1.00 88.81 184 SER A CA 1
ATOM 1428 C C . SER A 1 184 ? 4.457 -7.260 -12.785 1.00 88.81 184 SER A C 1
ATOM 1430 O O . SER A 1 184 ? 5.408 -7.198 -12.006 1.00 88.81 184 SER A O 1
ATOM 1432 N N . LEU A 1 185 ? 3.708 -6.188 -13.055 1.00 92.50 185 LEU A N 1
ATOM 1433 C CA . LEU A 1 185 ? 3.963 -4.885 -12.440 1.00 92.50 185 LEU A CA 1
ATOM 1434 C C . LEU A 1 185 ? 3.308 -4.813 -11.051 1.00 92.50 185 LEU A C 1
ATOM 1436 O O . LEU A 1 185 ? 2.097 -4.660 -10.896 1.00 92.50 185 LEU A O 1
ATOM 1440 N N . LEU A 1 186 ? 4.103 -4.898 -9.993 1.00 95.25 186 LEU A N 1
ATOM 1441 C CA . LEU A 1 186 ? 3.631 -4.737 -8.624 1.00 95.25 186 LEU A CA 1
ATOM 1442 C C . LEU A 1 186 ? 3.670 -3.260 -8.221 1.00 95.25 186 LEU A C 1
ATOM 1444 O O . LEU A 1 186 ? 4.658 -2.761 -7.692 1.00 95.25 186 LEU A O 1
ATOM 1448 N N . MET A 1 187 ? 2.571 -2.553 -8.473 1.00 96.31 187 MET A N 1
ATOM 1449 C CA . MET A 1 187 ? 2.437 -1.148 -8.085 1.00 96.31 187 MET A CA 1
ATOM 1450 C C . MET A 1 187 ? 1.979 -0.994 -6.626 1.00 96.31 187 MET A C 1
ATOM 1452 O O . MET A 1 187 ? 0.931 -1.529 -6.243 1.00 96.31 187 MET A O 1
ATOM 1456 N N . VAL A 1 188 ? 2.748 -0.237 -5.843 1.00 97.69 188 VAL A N 1
ATOM 1457 C CA . VAL A 1 188 ? 2.502 0.085 -4.430 1.00 97.69 188 VAL A CA 1
ATOM 1458 C C . VAL A 1 188 ? 2.471 1.599 -4.266 1.00 97.69 188 VAL A C 1
ATOM 1460 O O . VAL A 1 188 ? 3.373 2.274 -4.743 1.00 97.69 188 VAL A O 1
ATOM 1463 N N . HIS A 1 189 ? 1.465 2.136 -3.581 1.00 97.56 189 HIS A N 1
ATOM 1464 C CA . HIS A 1 189 ? 1.300 3.578 -3.365 1.00 97.56 189 HIS A CA 1
ATOM 1465 C C . HIS A 1 189 ? 1.408 3.923 -1.882 1.00 97.56 189 HIS A C 1
ATOM 1467 O O . HIS A 1 189 ? 0.659 3.374 -1.087 1.00 97.56 189 HIS A O 1
ATOM 1473 N N . GLU A 1 190 ? 2.324 4.810 -1.500 1.00 97.62 190 GLU A N 1
ATOM 1474 C CA . GLU A 1 190 ? 2.482 5.250 -0.109 1.00 97.62 190 GLU A CA 1
ATOM 1475 C C . GLU A 1 190 ? 1.401 6.259 0.285 1.00 97.62 190 GLU A C 1
ATOM 1477 O O . GLU A 1 190 ? 1.176 7.252 -0.410 1.00 97.62 190 GLU A O 1
ATOM 1482 N N . ALA A 1 191 ? 0.773 6.029 1.435 1.00 94.94 191 ALA A N 1
ATOM 1483 C CA . ALA A 1 191 ? -0.153 6.967 2.063 1.00 94.94 191 ALA A CA 1
ATOM 1484 C C . ALA A 1 191 ? 0.413 7.578 3.357 1.00 94.94 191 ALA A C 1
ATOM 1486 O O . ALA A 1 191 ? -0.127 8.573 3.832 1.00 94.94 191 ALA A O 1
ATOM 1487 N N . ASP A 1 192 ? 1.502 7.035 3.913 1.00 94.12 192 ASP A N 1
ATOM 1488 C CA . ASP A 1 192 ? 2.188 7.612 5.074 1.00 94.12 192 ASP A CA 1
ATOM 1489 C C . ASP A 1 192 ? 2.994 8.859 4.676 1.00 94.12 192 ASP A C 1
ATOM 1491 O O . ASP A 1 192 ? 4.013 8.771 3.983 1.00 94.12 192 ASP A O 1
ATOM 1495 N N . LEU A 1 193 ? 2.558 10.031 5.146 1.00 93.00 193 LEU A N 1
ATOM 1496 C CA . LEU A 1 193 ? 3.186 11.324 4.852 1.00 93.00 193 LEU A CA 1
ATOM 1497 C C . LEU A 1 193 ? 4.666 11.371 5.258 1.00 93.00 193 LEU A C 1
ATOM 1499 O O . LEU A 1 193 ? 5.474 11.976 4.554 1.00 93.00 193 LEU A O 1
ATOM 1503 N N . THR A 1 194 ? 5.053 10.690 6.341 1.00 93.81 194 THR A N 1
ATOM 1504 C CA . THR A 1 194 ? 6.452 10.648 6.807 1.00 93.81 194 THR A CA 1
ATOM 1505 C C . THR A 1 194 ? 7.361 9.875 5.850 1.00 93.81 194 THR A C 1
ATOM 1507 O O . THR A 1 194 ? 8.581 10.044 5.853 1.00 93.81 194 THR A O 1
ATOM 1510 N N . ARG A 1 195 ? 6.766 9.045 4.986 1.00 93.44 195 ARG A N 1
ATOM 1511 C CA . ARG A 1 195 ? 7.439 8.224 3.973 1.00 93.44 195 ARG A CA 1
ATOM 1512 C C . ARG A 1 195 ? 7.230 8.747 2.549 1.00 93.44 195 ARG A C 1
ATOM 1514 O O . ARG A 1 195 ? 7.528 8.025 1.593 1.00 93.44 195 ARG A O 1
ATOM 1521 N N . GLY A 1 196 ? 6.758 9.988 2.416 1.00 94.81 196 GLY A N 1
ATOM 1522 C CA . GLY A 1 196 ? 6.466 10.634 1.137 1.00 94.81 196 GLY A CA 1
ATOM 1523 C C . GLY A 1 196 ? 5.086 10.292 0.578 1.00 94.81 196 GLY A C 1
ATOM 1524 O O . GLY A 1 196 ? 4.878 10.396 -0.628 1.00 94.81 196 GLY A O 1
ATOM 1525 N N . GLY A 1 197 ? 4.152 9.847 1.417 1.00 95.19 197 GLY A N 1
ATOM 1526 C CA . GLY A 1 197 ? 2.781 9.580 1.008 1.00 95.19 197 GLY A CA 1
ATOM 1527 C C . GLY A 1 197 ? 2.104 10.809 0.412 1.00 95.19 197 GLY A C 1
ATOM 1528 O O . GLY A 1 197 ? 2.353 11.945 0.817 1.00 95.19 197 GLY A O 1
ATOM 1529 N N . CYS A 1 198 ? 1.267 10.584 -0.593 1.00 94.25 198 CYS A N 1
ATOM 1530 C CA . CYS A 1 198 ? 0.620 11.653 -1.347 1.00 94.25 198 CYS A CA 1
ATOM 1531 C C . CYS A 1 198 ? -0.710 11.193 -1.955 1.00 94.25 198 CYS A C 1
ATOM 1533 O O . CYS A 1 198 ? -1.021 10.003 -1.981 1.00 94.25 198 CYS A O 1
ATOM 1535 N N . GLU A 1 199 ? -1.516 12.137 -2.441 1.00 93.12 199 GLU A N 1
ATOM 1536 C CA . GLU A 1 199 ? -2.756 11.821 -3.156 1.00 93.12 199 GLU A CA 1
ATOM 1537 C C . GLU A 1 199 ? -2.424 11.137 -4.493 1.00 93.12 199 GLU A C 1
ATOM 1539 O O . GLU A 1 199 ? -1.519 11.565 -5.202 1.00 93.12 199 GLU A O 1
ATOM 1544 N N . PHE A 1 200 ? -3.119 10.049 -4.833 1.00 92.56 200 PHE A N 1
ATOM 1545 C CA . PHE A 1 200 ? -2.774 9.239 -6.007 1.00 92.56 200 PHE A CA 1
ATOM 1546 C C . PHE A 1 200 ? -2.966 10.002 -7.329 1.00 92.56 200 PHE A C 1
ATOM 1548 O O . PHE A 1 200 ? -2.205 9.822 -8.279 1.00 92.56 200 PHE A O 1
ATOM 1555 N N . GLY A 1 201 ? -3.969 10.872 -7.399 1.00 92.06 201 GLY A N 1
ATOM 1556 C CA . GLY A 1 201 ? -4.307 11.670 -8.569 1.00 92.06 201 GLY A CA 1
ATOM 1557 C C . GLY A 1 201 ? -3.176 12.566 -9.078 1.00 92.06 201 GLY A C 1
ATOM 1558 O O . GLY A 1 201 ? -3.137 12.851 -10.277 1.00 92.06 201 GLY A O 1
ATOM 1559 N N . ILE A 1 202 ? -2.198 12.933 -8.240 1.00 92.69 202 ILE A N 1
ATOM 1560 C CA . ILE A 1 202 ? -1.026 13.704 -8.694 1.00 92.69 202 ILE A CA 1
ATOM 1561 C C . ILE A 1 202 ? -0.232 12.957 -9.773 1.00 92.69 202 ILE A C 1
ATOM 1563 O O . ILE A 1 202 ? 0.386 13.574 -10.642 1.00 92.69 202 ILE A O 1
ATOM 1567 N N . PHE A 1 203 ? -0.254 11.621 -9.758 1.00 94.75 203 PHE A N 1
ATOM 1568 C CA . PHE A 1 203 ? 0.535 10.826 -10.690 1.00 94.75 203 PHE A CA 1
ATOM 1569 C C . PHE A 1 203 ? 0.019 10.896 -12.128 1.00 94.75 203 PHE A C 1
ATOM 1571 O O . PHE A 1 203 ? 0.798 10.640 -13.043 1.00 94.75 203 PHE A O 1
ATOM 1578 N N . PHE A 1 204 ? -1.229 11.314 -12.363 1.00 92.44 204 PHE A N 1
ATOM 1579 C CA . PHE A 1 204 ? -1.710 11.593 -13.723 1.00 92.44 204 PHE A CA 1
ATOM 1580 C C . PHE A 1 204 ? -1.029 12.813 -14.358 1.00 92.44 204 PHE A C 1
ATOM 1582 O O . PHE A 1 204 ? -1.083 12.966 -15.572 1.00 92.44 204 PHE A O 1
ATOM 1589 N N . GLN A 1 205 ? -0.393 13.669 -13.554 1.00 92.88 205 GLN A N 1
ATOM 1590 C CA . GLN A 1 205 ? 0.323 14.858 -14.024 1.00 92.88 205 GLN A CA 1
ATOM 1591 C C . GLN A 1 205 ? 1.840 14.644 -14.042 1.00 92.88 205 GLN A C 1
ATOM 1593 O O . GLN A 1 205 ? 2.521 15.147 -14.929 1.00 92.88 205 GLN A O 1
ATOM 1598 N N . LEU A 1 206 ? 2.370 13.909 -13.057 1.00 94.38 206 LEU A N 1
ATOM 1599 C CA . LEU A 1 206 ? 3.816 13.729 -12.886 1.00 94.38 206 LEU A CA 1
ATOM 1600 C C . LEU A 1 206 ? 4.387 12.558 -13.694 1.00 94.38 206 LEU A C 1
ATOM 1602 O O . LEU A 1 206 ? 5.564 12.560 -14.046 1.00 94.38 206 LEU A O 1
ATOM 1606 N N . THR A 1 207 ? 3.579 11.536 -13.974 1.00 94.88 207 THR A N 1
ATOM 1607 C CA . THR A 1 207 ? 4.069 10.336 -14.659 1.00 94.88 207 THR A CA 1
ATOM 1608 C C . THR A 1 207 ? 4.386 10.647 -16.119 1.00 94.88 207 THR A C 1
ATOM 1610 O O . THR A 1 207 ? 3.570 11.274 -16.794 1.00 94.88 207 THR A O 1
ATOM 1613 N N . PRO A 1 208 ? 5.525 10.170 -16.653 1.00 94.56 208 PRO A N 1
ATOM 1614 C CA . PRO A 1 208 ? 5.847 10.325 -18.065 1.00 94.56 208 PRO A CA 1
ATOM 1615 C C . PRO A 1 208 ? 4.701 9.874 -18.978 1.00 94.56 208 PRO A C 1
ATOM 1617 O O . PRO A 1 208 ? 4.207 8.750 -18.852 1.00 94.56 208 PRO A O 1
ATOM 1620 N N . GLN A 1 209 ? 4.316 10.731 -19.930 1.00 92.94 209 GLN A N 1
ATOM 1621 C CA . GLN A 1 209 ? 3.141 10.513 -20.784 1.00 92.94 209 GLN A CA 1
ATOM 1622 C C . GLN A 1 209 ? 3.187 9.172 -21.531 1.00 92.94 209 GLN A C 1
ATOM 1624 O O . GLN A 1 209 ? 2.175 8.492 -21.641 1.00 92.94 209 GLN A O 1
ATOM 1629 N N . SER A 1 210 ? 4.375 8.724 -21.948 1.00 92.12 210 SER A N 1
ATOM 1630 C CA . SER A 1 210 ? 4.560 7.427 -22.610 1.00 92.12 210 SER A CA 1
ATOM 1631 C C . SER A 1 210 ? 4.110 6.227 -21.765 1.00 92.12 210 SER A C 1
ATOM 1633 O O . SER A 1 210 ? 3.666 5.223 -22.318 1.00 92.12 210 SER A O 1
ATOM 1635 N N . LEU A 1 211 ? 4.208 6.310 -20.435 1.00 94.12 211 LEU A N 1
ATOM 1636 C CA . LEU A 1 211 ? 3.733 5.263 -19.528 1.00 94.12 211 LEU A CA 1
ATOM 1637 C C . LEU A 1 211 ? 2.218 5.344 -19.317 1.00 94.12 211 LEU A C 1
ATOM 1639 O O . LEU A 1 211 ? 1.568 4.300 -19.224 1.00 94.12 211 LEU A O 1
ATOM 1643 N N . ILE A 1 212 ? 1.667 6.562 -19.264 1.00 93.38 212 ILE A N 1
ATOM 1644 C CA . ILE A 1 212 ? 0.219 6.804 -19.181 1.00 93.38 212 ILE A CA 1
ATOM 1645 C C . ILE A 1 212 ? -0.469 6.263 -20.434 1.00 93.38 212 ILE A C 1
ATOM 1647 O O . ILE A 1 212 ? -1.389 5.459 -20.312 1.00 93.38 212 ILE A O 1
ATOM 1651 N N . ASP A 1 213 ? 0.025 6.628 -21.619 1.00 91.50 213 ASP A N 1
ATOM 1652 C CA . ASP A 1 213 ? -0.480 6.150 -22.912 1.00 91.50 213 ASP A CA 1
ATOM 1653 C C . ASP A 1 213 ? -0.337 4.630 -23.043 1.00 91.50 213 ASP A C 1
ATOM 1655 O O . ASP A 1 213 ? -1.149 3.960 -23.675 1.00 91.50 213 ASP A O 1
ATOM 1659 N N . GLY A 1 214 ? 0.690 4.068 -22.402 1.00 88.12 214 GLY A N 1
ATOM 1660 C CA . GLY A 1 214 ? 0.871 2.631 -22.274 1.00 88.12 214 GLY A CA 1
ATOM 1661 C C . GLY A 1 214 ? -0.079 1.966 -21.275 1.00 88.12 214 GLY A C 1
ATOM 1662 O O . GLY A 1 214 ? 0.059 0.768 -21.059 1.00 88.12 214 GLY A O 1
ATOM 1663 N N . GLY A 1 215 ? -0.979 2.673 -20.596 1.00 90.62 215 GLY A N 1
ATOM 1664 C CA . GLY A 1 215 ? -1.924 2.071 -19.650 1.00 90.62 215 GLY A CA 1
ATOM 1665 C C . GLY A 1 215 ? -1.288 1.615 -18.332 1.00 90.62 215 GLY A C 1
ATOM 1666 O O . GLY A 1 215 ? -1.730 0.634 -17.740 1.00 90.62 215 GLY A O 1
ATOM 1667 N N . ILE A 1 216 ? -0.237 2.291 -17.840 1.00 93.00 216 ILE A N 1
ATOM 1668 C CA . ILE A 1 216 ? 0.425 1.919 -16.569 1.00 93.00 216 ILE A CA 1
ATOM 1669 C C . ILE A 1 216 ? -0.550 1.835 -15.377 1.00 93.00 216 ILE A C 1
ATOM 1671 O O . ILE A 1 216 ? -0.333 1.035 -14.469 1.00 93.00 216 ILE A O 1
ATOM 1675 N N . TYR A 1 217 ? -1.635 2.616 -15.403 1.00 92.00 217 TYR A N 1
ATOM 1676 C CA . TYR A 1 217 ? -2.662 2.674 -14.356 1.00 92.00 217 TYR A CA 1
ATOM 1677 C C . TYR A 1 217 ? -3.903 1.816 -14.616 1.00 92.00 217 TYR A C 1
ATOM 1679 O O . TYR A 1 217 ? -4.845 1.867 -13.829 1.00 92.00 217 TYR A O 1
ATOM 1687 N N . GLU A 1 218 ? -3.912 0.985 -15.662 1.00 87.62 218 GLU A N 1
ATOM 1688 C CA . GLU A 1 218 ? -4.956 -0.041 -15.818 1.00 87.62 218 GLU A CA 1
ATOM 1689 C C . GLU A 1 218 ? -4.914 -1.058 -14.668 1.00 87.62 218 GLU A C 1
ATOM 1691 O O . GLU A 1 218 ? -5.931 -1.630 -14.274 1.00 87.62 218 GLU A O 1
ATOM 1696 N N . GLN A 1 219 ? -3.734 -1.247 -14.074 1.00 81.88 219 GLN A N 1
ATOM 1697 C CA . GLN A 1 219 ? -3.552 -2.063 -12.889 1.00 81.88 219 GLN A CA 1
ATOM 1698 C C . GLN A 1 219 ? -3.637 -1.215 -11.614 1.00 81.88 219 GLN A C 1
ATOM 1700 O O . GLN A 1 219 ? -2.865 -0.281 -11.410 1.00 81.88 219 GLN A O 1
ATOM 1705 N N . LEU A 1 220 ? -4.526 -1.603 -10.696 1.00 85.19 220 LEU A N 1
ATOM 1706 C CA . LEU A 1 220 ? -4.704 -0.898 -9.425 1.00 85.19 220 LEU A CA 1
ATOM 1707 C C . LEU A 1 220 ? -3.463 -1.002 -8.531 1.00 85.19 220 LEU A C 1
ATOM 1709 O O . LEU A 1 220 ? -2.987 -2.107 -8.236 1.00 85.19 220 LEU A O 1
ATOM 1713 N N . ALA A 1 221 ? -2.980 0.140 -8.044 1.00 92.12 221 ALA A N 1
ATOM 1714 C CA . ALA A 1 221 ? -1.970 0.196 -6.995 1.00 92.12 221 ALA A CA 1
ATOM 1715 C C . ALA A 1 221 ? -2.519 -0.372 -5.679 1.00 92.12 221 ALA A C 1
ATOM 1717 O O . ALA A 1 221 ? -3.688 -0.179 -5.337 1.00 92.12 221 ALA A O 1
ATOM 1718 N N . VAL A 1 222 ? -1.665 -1.053 -4.914 1.00 95.25 222 VAL A N 1
ATOM 1719 C CA . VAL A 1 222 ? -1.985 -1.379 -3.521 1.00 95.25 222 VAL A CA 1
ATOM 1720 C C . VAL A 1 222 ? -1.530 -0.215 -2.656 1.00 95.25 222 VAL A C 1
ATOM 1722 O O . VAL A 1 222 ? -0.332 0.031 -2.531 1.00 95.25 222 VAL A O 1
ATOM 1725 N N . THR A 1 223 ? -2.481 0.503 -2.063 1.00 95.94 223 THR A N 1
ATOM 1726 C CA . THR A 1 223 ? -2.165 1.566 -1.108 1.00 95.94 223 THR A CA 1
ATOM 1727 C C . THR A 1 223 ? -1.586 0.976 0.170 1.00 95.94 223 THR A C 1
ATOM 1729 O O . THR A 1 223 ? -2.114 0.014 0.734 1.00 95.94 223 THR A O 1
ATOM 1732 N N . TRP A 1 224 ? -0.483 1.564 0.596 1.00 96.62 224 TRP A N 1
ATOM 1733 C CA . TRP A 1 224 ? 0.313 1.233 1.753 1.00 96.62 224 TRP A CA 1
ATOM 1734 C C . TRP A 1 224 ? 0.102 2.326 2.793 1.00 96.62 224 TRP A C 1
ATOM 1736 O O . TRP A 1 224 ? 0.548 3.451 2.627 1.00 96.62 224 TRP A O 1
ATOM 1746 N N . PHE A 1 225 ? -0.660 1.997 3.835 1.00 94.69 225 PHE A N 1
ATOM 1747 C CA . PHE A 1 225 ? -1.005 2.925 4.914 1.00 94.69 225 PHE A CA 1
ATOM 1748 C C . PHE A 1 225 ? 0.009 2.855 6.055 1.00 94.69 225 PHE A C 1
ATOM 1750 O O . PHE A 1 225 ? 0.748 1.875 6.172 1.00 94.69 225 PHE A O 1
ATOM 1757 N N . GLU A 1 226 ? 0.009 3.868 6.916 1.00 92.75 226 GLU A N 1
ATOM 1758 C CA . GLU A 1 226 ? 0.769 3.874 8.166 1.00 92.75 226 GLU A CA 1
ATOM 1759 C C . GLU A 1 226 ? 0.280 2.785 9.153 1.00 92.75 226 GLU A C 1
ATOM 1761 O O . GLU A 1 226 ? -0.816 2.219 8.995 1.00 92.75 226 GLU A O 1
ATOM 1766 N N . PRO A 1 227 ? 1.082 2.423 10.172 1.00 90.12 227 PRO A N 1
ATOM 1767 C CA . PRO A 1 227 ? 0.623 1.561 11.258 1.00 90.12 227 PRO A CA 1
ATOM 1768 C C . PRO A 1 227 ? -0.649 2.113 11.934 1.00 90.12 227 PRO A C 1
ATOM 1770 O O . PRO A 1 227 ? -0.759 3.321 12.116 1.00 90.12 227 PRO A O 1
ATOM 1773 N N . PRO A 1 228 ? -1.612 1.257 12.331 1.00 88.19 228 PRO A N 1
ATOM 1774 C CA . PRO A 1 228 ? -1.564 -0.211 12.344 1.00 88.19 228 PRO A CA 1
ATOM 1775 C C . PRO A 1 228 ? -1.988 -0.881 11.022 1.00 88.19 228 PRO A C 1
ATOM 1777 O O . PRO A 1 228 ? -1.920 -2.102 10.896 1.00 88.19 228 PRO A O 1
ATOM 1780 N N . HIS A 1 229 ? -2.410 -0.119 10.011 1.00 92.25 229 HIS A N 1
ATOM 1781 C CA . HIS A 1 229 ? -2.905 -0.663 8.738 1.00 92.25 229 HIS A CA 1
ATOM 1782 C C . HIS A 1 229 ? -1.792 -1.136 7.788 1.00 92.25 229 HIS A C 1
ATOM 1784 O O . HIS A 1 229 ? -2.077 -1.745 6.746 1.00 92.25 229 HIS A O 1
ATOM 1790 N N . ARG A 1 230 ? -0.526 -0.887 8.140 1.00 93.19 230 ARG A N 1
ATOM 1791 C CA . ARG A 1 230 ? 0.640 -1.268 7.340 1.00 93.19 230 ARG A CA 1
ATOM 1792 C C . ARG A 1 230 ? 0.685 -2.759 7.023 1.00 93.19 230 ARG A C 1
ATOM 1794 O O . ARG A 1 230 ? 0.748 -3.123 5.852 1.00 93.19 230 ARG A O 1
ATOM 1801 N N . ASP A 1 231 ? 0.547 -3.612 8.036 1.00 90.94 231 ASP A N 1
ATOM 1802 C CA . ASP A 1 231 ? 0.621 -5.074 7.885 1.00 90.94 231 ASP A CA 1
ATOM 1803 C C . ASP A 1 231 ? -0.419 -5.619 6.901 1.00 90.94 231 ASP A C 1
ATOM 1805 O O . ASP A 1 231 ? -0.162 -6.556 6.144 1.00 90.94 231 ASP A O 1
ATOM 1809 N N . ILE A 1 232 ? -1.603 -5.006 6.884 1.00 93.25 232 ILE A N 1
ATOM 1810 C CA . ILE A 1 232 ? -2.703 -5.369 5.984 1.00 93.25 232 ILE A CA 1
ATOM 1811 C C . ILE A 1 232 ? -2.351 -4.969 4.554 1.00 93.25 232 ILE A C 1
ATOM 1813 O O . ILE A 1 232 ? -2.607 -5.725 3.620 1.00 93.25 232 ILE A O 1
ATOM 1817 N N . SER A 1 233 ? -1.714 -3.812 4.381 1.00 95.12 233 SER A N 1
ATOM 1818 C CA . SER A 1 233 ? -1.242 -3.342 3.077 1.00 95.12 233 SER A CA 1
ATOM 1819 C C . SER A 1 233 ? -0.192 -4.288 2.487 1.00 95.12 233 SER A C 1
ATOM 1821 O O . SER A 1 233 ? -0.298 -4.700 1.325 1.00 95.12 233 SER A O 1
ATOM 1823 N N . ILE A 1 234 ? 0.773 -4.713 3.311 1.00 94.19 234 ILE A N 1
ATOM 1824 C CA . ILE A 1 234 ? 1.791 -5.700 2.930 1.00 94.19 234 ILE A CA 1
ATOM 1825 C C . ILE A 1 234 ? 1.115 -7.025 2.569 1.00 94.19 234 ILE A C 1
ATOM 1827 O O . ILE A 1 234 ? 1.392 -7.604 1.521 1.00 94.19 234 ILE A O 1
ATOM 1831 N N . ALA A 1 235 ? 0.154 -7.478 3.373 1.00 92.81 235 ALA A N 1
ATOM 1832 C CA . ALA A 1 235 ? -0.559 -8.717 3.107 1.00 92.81 235 ALA A CA 1
ATOM 1833 C C . ALA A 1 235 ? -1.391 -8.692 1.813 1.00 92.81 235 ALA A C 1
ATOM 1835 O O . ALA A 1 235 ? -1.419 -9.674 1.071 1.00 92.81 235 ALA A O 1
ATOM 1836 N N . ARG A 1 236 ? -2.046 -7.571 1.495 1.00 92.94 236 ARG A N 1
ATOM 1837 C CA . ARG A 1 236 ? -2.746 -7.390 0.210 1.00 92.94 236 ARG A CA 1
ATOM 1838 C C . ARG A 1 236 ? -1.772 -7.405 -0.968 1.00 92.94 236 ARG A C 1
ATOM 1840 O O . ARG A 1 236 ? -2.093 -7.930 -2.030 1.00 92.94 236 ARG A O 1
ATOM 1847 N N . THR A 1 237 ? -0.567 -6.888 -0.761 1.00 93.81 237 THR A N 1
ATOM 1848 C CA . THR A 1 237 ? 0.512 -6.906 -1.760 1.00 93.81 237 THR A CA 1
ATOM 1849 C C . THR A 1 237 ? 1.036 -8.320 -1.988 1.00 93.81 237 THR A C 1
ATOM 1851 O O . THR A 1 237 ? 1.179 -8.743 -3.130 1.00 93.81 237 THR A O 1
ATOM 1854 N N . ALA A 1 238 ? 1.216 -9.091 -0.917 1.00 91.50 238 ALA A N 1
ATOM 1855 C CA . ALA A 1 238 ? 1.527 -10.514 -0.981 1.00 91.50 238 ALA A CA 1
ATOM 1856 C C . ALA A 1 238 ? 0.459 -11.317 -1.746 1.00 91.50 238 ALA A C 1
ATOM 1858 O O . ALA A 1 238 ? 0.801 -12.091 -2.636 1.00 91.50 238 ALA A O 1
ATOM 1859 N N . LYS A 1 239 ? -0.836 -11.086 -1.486 1.00 90.12 239 LYS A N 1
ATOM 1860 C CA . LYS A 1 239 ? -1.929 -11.714 -2.256 1.00 90.12 239 LYS A CA 1
ATOM 1861 C C . LYS A 1 239 ? -1.864 -11.362 -3.743 1.00 90.12 239 LYS A C 1
ATOM 1863 O O . LYS A 1 239 ? -2.097 -12.215 -4.591 1.00 90.12 239 LYS A O 1
ATOM 1868 N N . LYS A 1 240 ? -1.490 -10.122 -4.075 1.00 90.62 240 LYS A N 1
ATOM 1869 C CA . LYS A 1 240 ? -1.288 -9.682 -5.466 1.00 90.62 240 LYS A CA 1
ATOM 1870 C C . LYS A 1 240 ? -0.098 -10.379 -6.144 1.00 90.62 240 LYS A C 1
ATOM 1872 O O . LYS A 1 240 ? -0.123 -10.558 -7.356 1.00 90.62 240 LYS A O 1
ATOM 1877 N N . LEU A 1 241 ? 0.900 -10.812 -5.371 1.00 88.62 241 LEU A N 1
ATOM 1878 C CA . LEU A 1 241 ? 1.986 -11.689 -5.827 1.00 88.62 241 LEU A CA 1
ATOM 1879 C C . LEU A 1 241 ? 1.590 -13.178 -5.906 1.00 88.62 241 LEU A C 1
ATOM 1881 O O . LEU A 1 241 ? 2.375 -13.983 -6.403 1.00 88.62 241 LEU A O 1
ATOM 1885 N N . GLY A 1 242 ? 0.386 -13.544 -5.454 1.00 87.31 242 GLY A N 1
ATOM 1886 C CA . GLY A 1 242 ? -0.151 -14.906 -5.511 1.00 87.31 242 GLY A CA 1
ATOM 1887 C C . GLY A 1 242 ? -0.042 -15.713 -4.214 1.00 87.31 242 GLY A C 1
ATOM 1888 O O . GLY A 1 242 ? -0.067 -16.939 -4.293 1.00 87.31 242 GLY A O 1
ATOM 1889 N N . ALA A 1 243 ? 0.128 -15.056 -3.060 1.00 83.62 243 ALA A N 1
ATOM 1890 C CA . ALA A 1 243 ? 0.203 -15.695 -1.738 1.00 83.62 243 ALA A CA 1
ATOM 1891 C C . ALA A 1 243 ? -1.156 -16.039 -1.103 1.00 83.62 243 ALA A C 1
ATOM 1893 O O . ALA A 1 243 ? -2.191 -15.511 -1.576 1.00 83.62 243 ALA A O 1
#